Protein AF-A0A2G2MCW1-F1 (afdb_monomer_lite)

Radius of gyration: 20.7 Å; chains: 1; bounding box: 48×35×74 Å

Structure (mmCIF, N/CA/C/O backbone):
data_AF-A0A2G2MCW1-F1
#
_entry.id   AF-A0A2G2MCW1-F1
#
loop_
_atom_site.group_PDB
_atom_site.id
_atom_site.type_symbol
_atom_site.label_atom_id
_atom_site.label_alt_id
_atom_site.label_comp_id
_atom_site.label_asym_id
_atom_site.label_entity_id
_atom_site.label_seq_id
_atom_site.pdbx_PDB_ins_code
_atom_site.Cartn_x
_atom_site.Cartn_y
_atom_site.Cartn_z
_atom_site.occupancy
_atom_site.B_iso_or_equiv
_atom_site.auth_seq_id
_atom_site.auth_comp_id
_atom_site.auth_asym_id
_atom_site.auth_atom_id
_atom_site.pdbx_PDB_model_num
ATOM 1 N N . MET A 1 1 ? 24.076 7.238 -18.367 1.00 26.19 1 MET A N 1
ATOM 2 C CA . MET A 1 1 ? 23.971 7.557 -19.806 1.00 26.19 1 MET A CA 1
ATOM 3 C C . MET A 1 1 ? 22.871 6.673 -20.380 1.00 26.19 1 MET A C 1
ATOM 5 O O . MET A 1 1 ? 23.078 5.474 -20.495 1.00 26.19 1 MET A O 1
ATOM 9 N N . LEU A 1 2 ? 21.670 7.224 -20.589 1.00 30.98 2 LEU A N 1
ATOM 10 C CA . LEU A 1 2 ? 20.545 6.512 -21.208 1.00 30.98 2 LEU A CA 1
ATOM 11 C C . LEU A 1 2 ? 20.876 6.292 -22.686 1.00 30.98 2 LEU A C 1
ATOM 13 O O . LEU A 1 2 ? 21.095 7.261 -23.407 1.00 30.98 2 LEU A O 1
ATOM 17 N N . ILE A 1 3 ? 20.947 5.038 -23.127 1.00 30.34 3 ILE A N 1
ATOM 18 C CA . ILE A 1 3 ? 21.154 4.711 -24.538 1.00 30.34 3 ILE A CA 1
ATOM 19 C C . ILE A 1 3 ? 19.796 4.301 -25.108 1.00 30.34 3 ILE A C 1
ATOM 21 O O . ILE A 1 3 ? 19.331 3.190 -24.873 1.00 30.34 3 ILE A O 1
ATOM 25 N N . LEU A 1 4 ? 19.161 5.208 -25.853 1.00 30.38 4 LEU A N 1
ATOM 26 C CA . LEU A 1 4 ? 18.022 4.888 -26.713 1.00 30.38 4 LEU A CA 1
ATOM 27 C C . LEU A 1 4 ? 18.577 4.221 -27.979 1.00 30.38 4 LEU A C 1
ATOM 29 O O . LEU A 1 4 ? 19.221 4.880 -28.794 1.00 30.38 4 LEU A O 1
ATOM 33 N N . ARG A 1 5 ? 18.389 2.906 -28.137 1.00 34.53 5 ARG A N 1
ATOM 34 C CA . ARG A 1 5 ? 18.700 2.207 -29.394 1.00 34.53 5 ARG A CA 1
ATOM 35 C C . ARG A 1 5 ? 17.434 2.102 -30.238 1.00 34.53 5 ARG A C 1
ATOM 37 O O . ARG A 1 5 ? 16.523 1.365 -29.887 1.00 34.53 5 ARG A O 1
ATOM 44 N N . PHE A 1 6 ? 17.408 2.806 -31.366 1.00 37.78 6 PHE A N 1
ATOM 45 C CA . PHE A 1 6 ? 16.384 2.648 -32.398 1.00 37.78 6 PHE A CA 1
ATOM 46 C C . PHE A 1 6 ? 16.825 1.558 -33.382 1.00 37.78 6 PHE A C 1
ATOM 48 O O . PHE A 1 6 ? 17.740 1.762 -34.178 1.00 37.78 6 PHE A O 1
ATOM 55 N N . GLY A 1 7 ? 16.209 0.378 -33.296 1.00 33.81 7 GLY A N 1
ATOM 56 C CA . GLY A 1 7 ? 16.388 -0.714 -34.252 1.00 33.81 7 GLY A CA 1
ATOM 57 C C . GLY A 1 7 ? 15.230 -0.756 -35.248 1.00 33.81 7 GLY A C 1
ATOM 58 O O . GLY A 1 7 ? 14.105 -1.062 -34.874 1.00 33.81 7 GLY A O 1
ATOM 59 N N . TRP A 1 8 ? 15.508 -0.462 -36.518 1.00 40.53 8 TRP A N 1
ATOM 60 C CA . TRP A 1 8 ? 14.554 -0.564 -37.627 1.00 40.53 8 TRP A CA 1
ATOM 61 C C . TRP A 1 8 ? 14.330 -2.034 -38.019 1.00 40.53 8 TRP A C 1
ATOM 63 O O . TRP A 1 8 ? 15.217 -2.641 -38.616 1.00 40.53 8 TRP A O 1
ATOM 73 N N . ARG A 1 9 ? 13.151 -2.602 -37.719 1.00 38.69 9 ARG A N 1
ATOM 74 C CA . ARG A 1 9 ? 12.568 -3.779 -38.402 1.00 38.69 9 ARG A CA 1
ATOM 75 C C . ARG A 1 9 ? 11.051 -3.852 -38.150 1.00 38.69 9 ARG A C 1
ATOM 77 O O . ARG A 1 9 ? 10.631 -4.180 -37.052 1.00 38.69 9 ARG A O 1
ATOM 84 N N . GLY A 1 10 ? 10.266 -3.604 -39.203 1.00 36.59 10 GLY A N 1
ATOM 85 C CA . GLY A 1 10 ? 8.922 -4.163 -39.422 1.00 36.59 10 GLY A CA 1
ATOM 86 C C . GLY A 1 10 ? 7.785 -3.722 -38.489 1.00 36.59 10 GLY A C 1
ATOM 87 O O . GLY A 1 10 ? 7.536 -4.374 -37.487 1.00 36.59 10 GLY A O 1
ATOM 88 N N . TRP A 1 11 ? 7.052 -2.677 -38.892 1.00 40.38 11 TRP A N 1
ATOM 89 C CA . TRP A 1 11 ? 5.613 -2.432 -38.661 1.00 40.38 11 TRP A CA 1
ATOM 90 C C . TRP A 1 11 ? 4.960 -3.137 -37.451 1.00 40.38 11 TRP A C 1
ATOM 92 O O . TRP A 1 11 ? 4.161 -4.056 -37.595 1.00 40.38 11 TRP A O 1
ATOM 102 N N . ASN A 1 12 ? 5.323 -2.665 -36.259 1.00 38.56 12 ASN A N 1
ATOM 103 C CA . ASN A 1 12 ? 4.515 -2.560 -35.038 1.00 38.56 12 ASN A CA 1
ATOM 104 C C . ASN A 1 12 ? 5.291 -1.617 -34.101 1.00 38.56 12 ASN A C 1
ATOM 106 O O . ASN A 1 12 ? 5.820 -2.002 -33.059 1.00 38.56 12 ASN A O 1
ATOM 110 N N . GLU A 1 13 ? 5.461 -0.373 -34.549 1.00 49.44 13 GLU A N 1
ATOM 111 C CA . GLU A 1 13 ? 6.082 0.696 -33.771 1.00 49.44 13 GLU A CA 1
ATOM 112 C C . GLU A 1 13 ? 5.205 1.017 -32.560 1.00 49.44 13 GLU A C 1
ATOM 114 O O . GLU A 1 13 ? 4.213 1.716 -32.704 1.00 49.44 13 GLU A O 1
ATOM 119 N N . LEU A 1 14 ? 5.545 0.482 -31.383 1.00 50.66 14 LEU A N 1
ATOM 120 C CA . LEU A 1 14 ? 5.139 1.002 -30.064 1.00 50.66 14 LEU A CA 1
ATOM 121 C C . LEU A 1 14 ? 6.025 0.424 -28.929 1.00 50.66 14 LEU A C 1
ATOM 123 O O . LEU A 1 14 ? 5.583 0.263 -27.793 1.00 50.66 14 LEU A O 1
ATOM 127 N N . MET A 1 15 ? 7.292 0.099 -29.215 1.00 53.88 15 MET A N 1
ATOM 128 C CA . MET A 1 15 ? 8.295 -0.240 -28.192 1.00 53.88 15 MET A CA 1
ATOM 129 C C . MET A 1 15 ? 9.144 0.996 -27.891 1.00 53.88 15 MET A C 1
ATOM 131 O O . MET A 1 15 ? 9.847 1.474 -28.778 1.00 53.88 15 MET A O 1
ATOM 135 N N . LEU A 1 16 ? 9.066 1.531 -26.666 1.00 68.69 16 LEU A N 1
ATOM 136 C CA . LEU A 1 16 ? 9.694 2.820 -26.324 1.00 68.69 16 LEU A CA 1
ATOM 137 C C . LEU A 1 16 ? 10.645 2.781 -25.118 1.00 68.69 16 LEU A C 1
ATOM 139 O O . LEU A 1 16 ? 11.349 3.760 -24.880 1.00 68.69 16 LEU A O 1
ATOM 143 N N . PHE A 1 17 ? 10.759 1.666 -24.392 1.00 75.88 17 PHE A N 1
ATOM 144 C CA . PHE A 1 17 ? 11.767 1.526 -23.340 1.00 75.88 17 PHE A CA 1
ATOM 145 C C . PHE A 1 17 ? 12.277 0.088 -23.223 1.00 75.88 17 PHE A C 1
ATOM 147 O O . PHE A 1 17 ? 11.492 -0.829 -22.990 1.00 75.88 17 PHE A O 1
ATOM 154 N N . GLN A 1 18 ? 13.596 -0.081 -23.330 1.00 81.19 18 GLN A N 1
ATOM 155 C CA . GLN A 1 18 ? 14.294 -1.342 -23.091 1.00 81.19 18 GLN A CA 1
ATOM 156 C C . GLN A 1 18 ? 15.415 -1.116 -22.076 1.00 81.19 18 GLN A C 1
ATOM 158 O O . GLN A 1 18 ? 16.185 -0.157 -22.199 1.00 81.19 18 GLN A O 1
ATOM 163 N N . LYS A 1 19 ? 15.521 -1.990 -21.073 1.00 82.50 19 LYS A N 1
ATOM 164 C CA . LYS A 1 19 ? 16.566 -1.892 -20.054 1.00 82.50 19 LYS A CA 1
ATOM 165 C C . LYS A 1 19 ? 16.985 -3.244 -19.505 1.00 82.50 19 LYS A C 1
ATOM 167 O O . LYS A 1 19 ? 16.138 -4.034 -19.120 1.00 82.50 19 LYS A O 1
ATOM 172 N N . ASP A 1 20 ? 18.288 -3.453 -19.370 1.00 81.56 20 ASP A N 1
ATOM 173 C CA . ASP A 1 20 ? 18.815 -4.644 -18.711 1.00 81.56 20 ASP A CA 1
ATOM 174 C C . ASP A 1 20 ? 18.887 -4.451 -17.191 1.00 81.56 20 ASP A C 1
ATOM 176 O O . ASP A 1 20 ? 19.413 -3.455 -16.682 1.00 81.56 20 ASP A O 1
ATOM 180 N N . LEU A 1 21 ? 18.361 -5.435 -16.471 1.00 81.31 21 LEU A N 1
ATOM 181 C CA . LEU A 1 21 ? 18.386 -5.561 -15.023 1.00 81.31 21 LEU A CA 1
ATOM 182 C C . LEU A 1 21 ? 19.198 -6.798 -14.647 1.00 81.31 21 LEU A C 1
ATOM 184 O O . LEU A 1 21 ? 18.959 -7.878 -15.173 1.00 81.31 21 LEU A O 1
ATOM 188 N N . ILE A 1 22 ? 20.134 -6.660 -13.711 1.00 79.38 22 ILE A N 1
ATOM 189 C CA . ILE A 1 22 ? 20.942 -7.788 -13.238 1.00 79.38 22 ILE A CA 1
ATOM 190 C C . ILE A 1 22 ? 20.458 -8.201 -11.847 1.00 79.38 22 ILE A C 1
ATOM 192 O O . ILE A 1 22 ? 20.563 -7.419 -10.899 1.00 79.38 22 ILE A O 1
ATOM 196 N N . ILE A 1 23 ? 19.974 -9.438 -11.721 1.00 77.31 23 ILE A N 1
ATOM 197 C CA . ILE A 1 23 ? 19.560 -10.068 -10.458 1.00 77.31 23 ILE A CA 1
ATOM 198 C C . ILE A 1 23 ? 20.354 -11.364 -10.324 1.00 77.31 23 ILE A C 1
ATOM 200 O O . ILE A 1 23 ? 20.368 -12.164 -11.249 1.00 77.31 23 ILE A O 1
ATOM 204 N N . ASN A 1 24 ? 21.042 -11.579 -9.199 1.00 78.56 24 ASN A N 1
ATOM 205 C CA . ASN A 1 24 ? 21.813 -12.811 -8.949 1.00 78.56 24 ASN A CA 1
ATOM 206 C C . ASN A 1 24 ? 22.796 -13.199 -10.081 1.00 78.56 24 ASN A C 1
ATOM 208 O O . ASN A 1 24 ? 23.019 -14.374 -10.339 1.00 78.56 24 ASN A O 1
ATOM 212 N N . ASN A 1 25 ? 23.413 -12.200 -10.728 1.00 79.12 25 ASN A N 1
ATOM 213 C CA . ASN A 1 25 ? 24.302 -12.340 -11.897 1.00 79.12 25 ASN A CA 1
ATOM 214 C C . ASN A 1 25 ? 23.622 -12.825 -13.192 1.00 79.12 25 ASN A C 1
ATOM 216 O O . ASN A 1 25 ? 24.308 -13.042 -14.187 1.00 79.12 25 ASN A O 1
ATOM 220 N N . GLU A 1 26 ? 22.297 -12.925 -13.211 1.00 78.25 26 GLU A N 1
ATOM 221 C CA . GLU A 1 26 ? 21.506 -13.144 -14.416 1.00 78.25 26 GLU A CA 1
ATOM 222 C C . GLU A 1 26 ? 20.977 -11.812 -14.950 1.00 78.25 26 GLU A C 1
ATOM 224 O O . GLU A 1 26 ? 20.575 -10.930 -14.183 1.00 78.25 26 GLU A O 1
ATOM 229 N N . THR A 1 27 ? 20.982 -11.659 -16.273 1.00 82.44 27 THR A N 1
ATOM 230 C CA . THR A 1 27 ? 20.494 -10.458 -16.953 1.00 82.44 27 THR A CA 1
ATOM 231 C C . THR A 1 27 ? 19.065 -10.665 -17.438 1.00 82.44 27 THR A C 1
ATOM 233 O O . THR A 1 27 ? 18.767 -11.607 -18.168 1.00 82.44 27 THR A O 1
ATOM 236 N N . TYR A 1 28 ? 18.193 -9.740 -17.060 1.00 81.94 28 TYR A N 1
ATOM 237 C CA . TYR A 1 28 ? 16.793 -9.672 -17.439 1.00 81.94 28 TYR A CA 1
ATOM 238 C C . TYR A 1 28 ? 16.575 -8.412 -18.269 1.00 81.94 28 TYR A C 1
ATOM 240 O O . TYR A 1 28 ? 16.732 -7.302 -17.763 1.00 81.94 28 TYR A O 1
ATOM 248 N N . THR A 1 29 ? 16.202 -8.573 -19.533 1.00 84.31 29 THR A N 1
ATOM 249 C CA . THR A 1 29 ? 15.808 -7.446 -20.380 1.00 84.31 29 THR A CA 1
ATOM 250 C C . THR A 1 29 ? 14.354 -7.092 -20.088 1.00 84.31 29 THR A C 1
ATOM 252 O O . THR A 1 29 ? 13.466 -7.931 -20.217 1.00 84.31 29 THR A O 1
ATOM 255 N N . LEU A 1 30 ? 14.132 -5.858 -19.650 1.00 85.94 30 LEU A N 1
ATOM 256 C CA . LEU A 1 30 ? 12.826 -5.280 -19.367 1.00 85.94 30 LEU A CA 1
ATOM 257 C C . LEU A 1 30 ? 12.358 -4.493 -20.586 1.00 85.94 30 LEU A C 1
ATOM 259 O O . LEU A 1 30 ? 13.079 -3.603 -21.043 1.00 85.94 30 LEU A O 1
ATOM 263 N N . GLU A 1 31 ? 11.147 -4.773 -21.059 1.00 87.81 31 GLU A N 1
ATOM 264 C CA . GLU A 1 31 ? 10.530 -4.064 -22.181 1.00 87.81 31 GLU A CA 1
ATOM 265 C C . GLU A 1 31 ? 9.199 -3.439 -21.753 1.00 87.81 31 GLU A C 1
ATOM 267 O O . GLU A 1 31 ? 8.282 -4.119 -21.282 1.00 87.81 31 GLU A O 1
ATOM 272 N N . TRP A 1 32 ? 9.079 -2.118 -21.907 1.00 88.94 32 TRP A N 1
ATOM 273 C CA . TRP A 1 32 ? 7.889 -1.369 -21.506 1.00 88.94 32 TRP A CA 1
ATOM 274 C C . TRP A 1 32 ? 7.389 -0.442 -22.609 1.00 88.94 32 TRP A C 1
ATOM 276 O O . TRP A 1 32 ? 8.154 0.207 -23.328 1.00 88.94 32 TRP A O 1
ATOM 286 N N . SER A 1 33 ? 6.063 -0.333 -22.689 1.00 90.56 33 SER A N 1
ATOM 287 C CA . SER A 1 33 ? 5.410 0.728 -23.455 1.00 90.56 33 SER A CA 1
ATOM 288 C C . SER A 1 33 ? 5.632 2.094 -22.796 1.00 90.56 33 SER A C 1
ATOM 290 O O . SER A 1 33 ? 5.870 2.184 -21.590 1.00 90.56 33 SER A O 1
ATOM 292 N N . GLU A 1 34 ? 5.472 3.177 -23.560 1.00 86.94 34 GLU A N 1
ATOM 293 C CA . GLU A 1 34 ? 5.602 4.553 -23.053 1.00 86.94 34 GLU A CA 1
ATOM 294 C C . GLU A 1 34 ? 4.705 4.818 -21.829 1.00 86.94 34 GLU A C 1
ATOM 296 O O . GLU A 1 34 ? 5.119 5.394 -20.823 1.00 86.94 34 GLU A O 1
ATOM 301 N N . LYS A 1 35 ? 3.465 4.321 -21.869 1.00 91.25 35 LYS A N 1
ATOM 302 C CA . LYS A 1 35 ? 2.509 4.451 -20.763 1.00 91.25 35 LYS A CA 1
ATOM 303 C C . LYS A 1 35 ? 2.989 3.746 -19.493 1.00 91.25 35 LYS A C 1
ATOM 305 O O . LYS A 1 35 ? 2.755 4.239 -18.385 1.00 91.25 35 LYS A O 1
ATOM 310 N N . GLU A 1 36 ? 3.620 2.587 -19.639 1.00 93.44 36 GLU A N 1
ATOM 311 C CA . GLU A 1 36 ? 4.125 1.801 -18.516 1.00 93.44 36 GLU A CA 1
ATOM 312 C C . GLU A 1 36 ? 5.345 2.468 -17.895 1.00 93.44 36 GLU A C 1
ATOM 314 O O . GLU A 1 36 ? 5.327 2.703 -16.688 1.00 93.44 36 GLU A O 1
ATOM 319 N N . ILE A 1 37 ? 6.339 2.878 -18.693 1.00 92.31 37 ILE A N 1
ATOM 320 C CA . ILE A 1 37 ? 7.509 3.593 -18.161 1.00 92.31 37 ILE A CA 1
ATOM 321 C C . ILE A 1 37 ? 7.104 4.916 -17.500 1.00 92.31 37 ILE A C 1
ATOM 323 O O . ILE A 1 37 ? 7.561 5.204 -16.397 1.00 92.31 37 ILE A O 1
ATOM 327 N N . ASN A 1 38 ? 6.161 5.668 -18.078 1.00 91.56 38 ASN A N 1
ATOM 328 C CA . ASN A 1 38 ? 5.630 6.884 -17.454 1.00 91.56 38 ASN A CA 1
ATOM 329 C C . ASN A 1 38 ? 4.940 6.588 -16.113 1.00 91.56 38 ASN A C 1
ATOM 331 O O . ASN A 1 38 ? 5.054 7.366 -15.165 1.00 91.56 38 ASN A O 1
ATOM 335 N N . SER A 1 39 ? 4.255 5.445 -16.000 1.00 95.31 39 SER A N 1
ATOM 336 C CA . SER A 1 39 ? 3.657 5.003 -14.735 1.00 95.31 39 SER A CA 1
ATOM 337 C C . SER A 1 39 ? 4.723 4.632 -13.700 1.00 95.31 39 SER A C 1
ATOM 339 O O . SER A 1 39 ? 4.573 5.000 -12.537 1.00 95.31 39 SER A O 1
ATOM 341 N N . ILE A 1 40 ? 5.807 3.966 -14.113 1.00 95.00 40 ILE A N 1
ATOM 342 C CA . ILE A 1 40 ? 6.945 3.604 -13.253 1.00 95.00 40 ILE A CA 1
ATOM 343 C C . ILE A 1 40 ? 7.705 4.850 -12.770 1.00 95.00 40 ILE A C 1
ATOM 345 O O . ILE A 1 40 ? 7.937 4.982 -11.572 1.00 95.00 40 ILE A O 1
ATOM 349 N N . ILE A 1 41 ? 8.023 5.797 -13.659 1.00 94.19 41 ILE A N 1
ATOM 350 C CA . ILE A 1 41 ? 8.697 7.061 -13.306 1.00 94.19 41 ILE A CA 1
ATOM 351 C C . ILE A 1 41 ? 7.827 7.887 -12.353 1.00 94.19 41 ILE A C 1
ATOM 353 O O . ILE A 1 41 ? 8.304 8.397 -11.341 1.00 94.19 41 ILE A O 1
ATOM 357 N N . LYS A 1 42 ? 6.523 8.001 -12.637 1.00 96.88 42 LYS A N 1
ATOM 358 C CA . LYS A 1 42 ? 5.598 8.716 -11.750 1.00 96.88 42 LYS A CA 1
ATOM 359 C C . LYS A 1 42 ? 5.477 8.027 -10.389 1.00 96.88 42 LYS A C 1
ATOM 361 O O . LYS A 1 42 ? 5.370 8.723 -9.381 1.00 96.88 42 LYS A O 1
ATOM 366 N N . PHE A 1 43 ? 5.481 6.692 -10.357 1.00 97.69 43 PHE A N 1
ATOM 367 C CA . PHE A 1 43 ? 5.474 5.928 -9.111 1.00 97.69 43 PHE A CA 1
ATOM 368 C C . PHE A 1 43 ? 6.732 6.205 -8.292 1.00 97.69 43 PHE A C 1
ATOM 370 O O . PHE A 1 43 ? 6.590 6.521 -7.117 1.00 97.69 43 PHE A O 1
ATOM 377 N N . GLU A 1 44 ? 7.922 6.143 -8.902 1.00 96.94 44 GLU A N 1
ATOM 378 C CA . GLU A 1 44 ? 9.197 6.437 -8.232 1.00 96.94 44 GLU A CA 1
ATOM 379 C C . GLU A 1 44 ? 9.147 7.800 -7.546 1.00 96.94 44 GLU A C 1
ATOM 381 O O . GLU A 1 44 ? 9.290 7.872 -6.328 1.00 96.94 44 GLU A O 1
ATOM 386 N N . ARG A 1 45 ? 8.812 8.855 -8.299 1.00 97.00 45 ARG A N 1
ATOM 387 C CA . ARG A 1 45 ? 8.766 10.221 -7.770 1.00 97.00 45 ARG A CA 1
ATOM 388 C C . ARG A 1 45 ? 7.841 10.342 -6.558 1.00 97.00 45 ARG A C 1
ATOM 390 O O . ARG A 1 45 ? 8.248 10.832 -5.507 1.00 97.00 45 ARG A O 1
ATOM 397 N N . LEU A 1 46 ? 6.595 9.882 -6.694 1.00 97.62 46 LEU A N 1
ATOM 398 C CA . LEU A 1 46 ? 5.607 9.981 -5.617 1.00 97.62 46 LEU A CA 1
ATOM 399 C C . LEU A 1 46 ? 5.989 9.112 -4.415 1.00 97.62 46 LEU A C 1
ATOM 401 O O . LEU A 1 46 ? 5.784 9.521 -3.274 1.00 97.62 46 LEU A O 1
ATOM 405 N N . ALA A 1 47 ? 6.518 7.910 -4.646 1.00 97.19 47 ALA A N 1
ATOM 406 C CA . ALA A 1 47 ? 6.898 7.001 -3.573 1.00 97.19 47 ALA A CA 1
ATOM 407 C C . ALA A 1 47 ? 8.151 7.496 -2.834 1.00 97.19 47 ALA A C 1
ATOM 409 O O . ALA A 1 47 ? 8.244 7.303 -1.625 1.00 97.19 47 ALA A O 1
ATOM 410 N N . SER A 1 48 ? 9.076 8.178 -3.512 1.00 96.12 48 SER A N 1
ATOM 411 C CA . SER A 1 48 ? 10.233 8.844 -2.903 1.00 96.12 48 SER A CA 1
ATOM 412 C C . SER A 1 48 ? 9.813 10.011 -2.000 1.00 96.12 48 SER A C 1
ATOM 414 O O . SER A 1 48 ? 10.275 10.115 -0.858 1.00 96.12 48 SER A O 1
ATOM 416 N N . GLU A 1 49 ? 8.868 10.842 -2.454 1.00 95.31 49 GLU A N 1
ATOM 417 C CA . GLU A 1 49 ? 8.234 11.873 -1.616 1.00 95.31 49 GLU A CA 1
ATOM 418 C C . GLU A 1 49 ? 7.531 11.239 -0.398 1.00 95.31 49 GLU A C 1
ATOM 420 O O . GLU A 1 49 ? 7.724 11.673 0.739 1.00 95.31 49 GLU A O 1
ATOM 425 N N . PHE A 1 50 ? 6.768 10.164 -0.619 1.00 95.81 50 PHE A N 1
ATOM 426 C CA . PHE A 1 50 ? 6.053 9.440 0.433 1.00 95.81 50 PHE A CA 1
ATOM 427 C C . PHE A 1 50 ? 6.997 8.791 1.458 1.00 95.81 50 PHE A C 1
ATOM 429 O O . PHE A 1 50 ? 6.774 8.916 2.659 1.00 95.81 50 PHE A O 1
ATOM 436 N N . LYS A 1 51 ? 8.094 8.166 1.012 1.00 95.06 51 LYS A N 1
ATOM 437 C CA . LYS A 1 51 ? 9.122 7.576 1.886 1.00 95.06 51 LYS A CA 1
ATOM 438 C C . LYS A 1 51 ? 9.714 8.620 2.826 1.00 95.06 51 LYS A C 1
ATOM 440 O O . LYS A 1 51 ? 9.954 8.318 3.991 1.00 95.06 51 LYS A O 1
ATOM 445 N N . THR A 1 52 ? 9.941 9.835 2.331 1.00 93.62 52 THR A N 1
ATOM 446 C CA . THR A 1 52 ? 10.488 10.934 3.138 1.00 93.62 52 THR A CA 1
ATOM 447 C C . THR A 1 52 ? 9.521 11.309 4.257 1.00 93.62 52 THR A C 1
ATOM 449 O O . THR A 1 52 ? 9.922 11.286 5.412 1.00 93.62 52 THR A O 1
ATOM 452 N N . LEU A 1 53 ? 8.241 11.515 3.935 1.00 91.81 53 LEU A N 1
ATOM 453 C CA . LEU A 1 53 ? 7.189 11.775 4.924 1.00 91.81 53 LEU A CA 1
ATOM 454 C C . LEU A 1 53 ? 7.108 10.682 6.002 1.00 91.81 53 LEU A C 1
ATOM 456 O O . LEU A 1 53 ? 6.967 10.974 7.183 1.00 91.81 53 LEU A O 1
ATOM 460 N N . THR A 1 54 ? 7.202 9.412 5.606 1.00 91.44 54 THR A N 1
ATOM 461 C CA . THR A 1 54 ? 7.049 8.285 6.541 1.00 91.44 54 THR A CA 1
ATOM 462 C C . THR A 1 54 ? 8.209 8.124 7.521 1.00 91.44 54 THR A C 1
ATOM 464 O O . THR A 1 54 ? 8.054 7.403 8.498 1.00 91.44 54 THR A O 1
ATOM 467 N N . ARG A 1 55 ? 9.362 8.768 7.285 1.00 89.19 55 ARG A N 1
ATOM 468 C CA . ARG A 1 55 ? 10.508 8.716 8.213 1.00 89.19 55 ARG A CA 1
ATOM 469 C C . ARG A 1 55 ? 10.254 9.488 9.500 1.00 89.19 55 ARG A C 1
ATOM 471 O O . ARG A 1 55 ? 10.790 9.108 10.533 1.00 89.19 55 ARG A O 1
ATOM 478 N N . ASP A 1 56 ? 9.443 10.535 9.418 1.00 85.31 56 ASP A N 1
ATOM 479 C CA . ASP A 1 56 ? 9.124 11.395 10.557 1.00 85.31 56 ASP A CA 1
ATOM 480 C C . ASP A 1 56 ? 7.976 10.819 11.406 1.00 85.31 56 ASP A C 1
ATOM 482 O O . ASP A 1 56 ? 7.664 11.333 12.480 1.00 85.31 56 ASP A O 1
ATOM 486 N N . ILE A 1 57 ? 7.349 9.732 10.939 1.00 86.25 57 ILE A N 1
ATOM 487 C CA . ILE A 1 57 ? 6.244 9.056 11.615 1.00 86.25 57 ILE A CA 1
ATOM 488 C C . ILE A 1 57 ? 6.789 7.852 12.377 1.00 86.25 57 ILE A C 1
ATOM 490 O O . ILE A 1 57 ? 7.262 6.874 11.797 1.00 86.25 57 ILE A O 1
ATOM 494 N N . ASP A 1 58 ? 6.671 7.902 13.700 1.00 84.81 58 ASP A N 1
ATOM 495 C CA . ASP A 1 58 ? 7.073 6.802 14.566 1.00 84.81 58 ASP A CA 1
ATOM 496 C C . ASP A 1 58 ? 5.967 5.741 14.664 1.00 84.81 58 ASP A C 1
ATOM 498 O O . ASP A 1 58 ? 5.121 5.766 15.560 1.00 84.81 58 ASP A O 1
ATOM 502 N N . PHE A 1 59 ? 5.981 4.786 13.731 1.00 86.38 59 PHE A N 1
ATOM 503 C CA . PHE A 1 59 ? 5.049 3.656 13.736 1.00 86.38 59 PHE A CA 1
ATOM 504 C C . PHE A 1 59 ? 5.233 2.716 14.939 1.00 86.38 59 PHE A C 1
ATOM 506 O O . PHE A 1 59 ? 4.325 1.938 15.220 1.00 86.38 59 PHE A O 1
ATOM 513 N N . SER A 1 60 ? 6.356 2.780 15.671 1.00 82.12 60 SER A N 1
ATOM 514 C CA . SER A 1 60 ? 6.590 1.911 16.839 1.00 82.12 60 SER A CA 1
ATOM 515 C C . SER A 1 60 ? 5.671 2.230 18.021 1.00 82.12 60 SER A C 1
ATOM 517 O O . SER A 1 60 ? 5.465 1.387 18.889 1.00 82.12 60 SER A O 1
ATOM 519 N N . LYS A 1 61 ? 5.068 3.424 18.015 1.00 83.00 61 LYS A N 1
ATOM 520 C CA . LYS A 1 61 ? 4.065 3.859 18.994 1.00 83.00 61 LYS A CA 1
ATOM 521 C C . LYS A 1 61 ? 2.680 3.262 18.758 1.00 83.00 61 LYS A C 1
ATOM 523 O O . LYS A 1 61 ? 1.798 3.455 19.584 1.00 83.00 61 LYS A O 1
ATOM 528 N N . ILE A 1 62 ? 2.449 2.580 17.633 1.00 85.69 62 ILE A N 1
ATOM 529 C CA . ILE A 1 62 ? 1.180 1.889 17.412 1.00 85.69 62 ILE A CA 1
ATOM 530 C C . ILE A 1 62 ? 1.231 0.548 18.139 1.00 85.69 62 ILE A C 1
ATOM 532 O O . ILE A 1 62 ? 1.950 -0.364 17.739 1.00 85.69 62 ILE A O 1
ATOM 536 N N . ALA A 1 63 ? 0.441 0.420 19.199 1.00 84.38 63 ALA A N 1
ATOM 537 C CA . ALA A 1 63 ? 0.391 -0.781 20.020 1.00 84.38 63 ALA A CA 1
ATOM 538 C C . ALA A 1 63 ? -1.051 -1.120 20.395 1.00 84.38 63 ALA A C 1
ATOM 540 O O . ALA A 1 63 ? -1.882 -0.240 20.599 1.00 84.38 63 ALA A O 1
ATOM 541 N N . CYS A 1 64 ? -1.354 -2.409 20.529 1.00 86.88 64 CYS A N 1
ATOM 542 C CA . CYS A 1 64 ? -2.629 -2.873 21.057 1.00 86.88 64 CYS A CA 1
ATOM 543 C C . CYS A 1 64 ? -2.380 -3.881 22.173 1.00 86.88 64 CYS A C 1
ATOM 545 O O . CYS A 1 64 ? -1.637 -4.848 22.006 1.00 86.88 64 CYS A O 1
ATOM 547 N N . LYS A 1 65 ? -3.021 -3.654 23.317 1.00 85.12 65 LYS A N 1
ATOM 548 C CA . LYS A 1 65 ? -3.052 -4.575 24.443 1.00 85.12 65 LYS A CA 1
ATOM 549 C C . LYS A 1 65 ? -4.486 -5.036 24.655 1.00 85.12 65 LYS A C 1
ATOM 551 O O . LYS A 1 65 ? -5.373 -4.224 24.914 1.00 85.12 65 LYS A O 1
ATOM 556 N N . ILE A 1 66 ? -4.683 -6.346 24.576 1.00 84.88 66 ILE A N 1
ATOM 557 C CA . ILE A 1 66 ? -5.954 -7.007 24.870 1.00 84.88 66 ILE A CA 1
ATOM 558 C C . ILE A 1 66 ? -5.781 -7.754 26.190 1.00 84.88 66 ILE A C 1
ATOM 560 O O . ILE A 1 66 ? -4.862 -8.561 26.337 1.00 84.88 66 ILE A O 1
ATOM 564 N N . SER A 1 67 ? -6.645 -7.477 27.160 1.00 85.81 67 SER A N 1
ATOM 565 C CA . SER A 1 67 ? -6.690 -8.177 28.443 1.00 85.81 67 SER A CA 1
ATOM 566 C C . SER A 1 67 ? -8.087 -8.718 28.699 1.00 85.81 67 SER A C 1
ATOM 568 O O . SER A 1 67 ? -9.080 -8.023 28.503 1.00 85.81 67 SER A O 1
ATOM 570 N N . ALA A 1 68 ? -8.156 -9.965 29.153 1.00 84.06 68 ALA A N 1
ATOM 571 C CA . ALA A 1 68 ? -9.405 -10.637 29.470 1.00 84.06 68 ALA A CA 1
ATOM 572 C C . ALA A 1 68 ? -9.306 -11.275 30.856 1.00 84.06 68 ALA A C 1
ATOM 574 O O . ALA A 1 68 ? -8.366 -12.020 31.139 1.00 84.06 68 ALA A O 1
ATOM 575 N N . THR A 1 69 ? -10.301 -11.004 31.694 1.00 86.12 69 THR A N 1
ATOM 576 C CA . THR A 1 69 ? -10.469 -11.642 33.001 1.00 86.12 69 THR A CA 1
ATOM 577 C C . THR A 1 69 ? -11.772 -12.428 32.982 1.00 86.12 69 THR A C 1
ATOM 579 O O . THR A 1 69 ? -12.781 -11.973 32.443 1.00 86.12 69 THR A O 1
ATOM 582 N N . ILE A 1 70 ? -11.771 -13.626 33.569 1.00 84.81 70 ILE A N 1
ATOM 583 C CA . ILE A 1 70 ? -12.964 -14.477 33.649 1.00 84.81 70 ILE A CA 1
ATOM 584 C C . ILE A 1 70 ? -14.118 -13.684 34.287 1.00 84.81 70 ILE A C 1
ATOM 586 O O . ILE A 1 70 ? -13.949 -13.107 35.359 1.00 84.81 70 ILE A O 1
ATOM 590 N N . LYS A 1 71 ? -15.293 -13.692 33.638 1.00 82.31 71 LYS A N 1
ATOM 591 C CA . LYS A 1 71 ? -16.512 -12.960 34.049 1.00 82.31 71 LYS A CA 1
ATOM 592 C C . LYS A 1 71 ? -16.398 -11.425 34.036 1.00 82.31 71 LYS A C 1
ATOM 594 O O . LYS A 1 71 ? -17.281 -10.763 34.574 1.00 82.31 71 LYS A O 1
ATOM 599 N N . GLN A 1 72 ? -15.368 -10.857 33.413 1.00 84.88 72 GLN A N 1
ATOM 600 C CA . GLN A 1 72 ? -15.282 -9.422 33.131 1.00 84.88 72 GLN A CA 1
ATOM 601 C C . GLN A 1 72 ? -15.337 -9.170 31.618 1.00 84.88 72 GLN A C 1
ATOM 603 O O . GLN A 1 72 ? -15.005 -10.069 30.838 1.00 84.88 72 GLN A O 1
ATOM 608 N N . PRO A 1 73 ? -15.752 -7.967 31.185 1.00 81.81 73 PRO A N 1
ATOM 609 C CA . PRO A 1 73 ? -15.614 -7.555 29.795 1.00 81.81 73 PRO A CA 1
ATOM 610 C C . PRO A 1 73 ? -14.155 -7.635 29.329 1.00 81.81 73 PRO A C 1
ATOM 612 O O . PRO A 1 73 ? -13.229 -7.429 30.114 1.00 81.81 73 PRO A O 1
ATOM 615 N N . ILE A 1 74 ? -13.953 -7.916 28.042 1.00 84.00 74 ILE A N 1
ATOM 616 C CA . ILE A 1 74 ? -12.629 -7.827 27.423 1.00 84.00 74 ILE A CA 1
ATOM 617 C C . ILE A 1 74 ? -12.233 -6.351 27.373 1.00 84.00 74 ILE A C 1
ATOM 619 O O . ILE A 1 74 ? -12.957 -5.527 26.815 1.00 84.00 74 ILE A O 1
ATOM 623 N N . GLU A 1 75 ? -11.074 -6.022 27.933 1.00 85.12 75 GLU A N 1
ATOM 624 C CA . GLU A 1 75 ? -10.496 -4.688 27.836 1.00 85.12 75 GLU A CA 1
ATOM 625 C C . GLU A 1 75 ? -9.526 -4.629 26.657 1.00 85.12 75 GLU A C 1
ATOM 627 O O . GLU A 1 75 ? -8.565 -5.399 26.578 1.00 85.12 75 GLU A O 1
ATOM 632 N N . VAL A 1 76 ? -9.752 -3.672 25.760 1.00 86.31 76 VAL A N 1
ATOM 633 C CA . VAL A 1 76 ? -8.828 -3.337 24.675 1.00 86.31 76 VAL A CA 1
ATOM 634 C C . VAL A 1 76 ? -8.269 -1.949 24.947 1.00 86.31 76 VAL A C 1
ATOM 636 O O . VAL A 1 76 ? -9.030 -0.996 25.110 1.00 86.31 76 VAL A O 1
ATOM 639 N N . LYS A 1 77 ? -6.943 -1.816 24.965 1.00 86.50 77 LYS A N 1
ATOM 640 C CA . LYS A 1 77 ? -6.237 -0.529 25.003 1.00 86.50 77 LYS A CA 1
ATOM 641 C C . LYS A 1 77 ? -5.351 -0.425 23.772 1.00 86.50 77 LYS A C 1
ATOM 643 O O . LYS A 1 77 ? -4.605 -1.354 23.476 1.00 86.50 77 LYS A O 1
ATOM 648 N N . SER A 1 78 ? -5.440 0.689 23.057 1.00 87.19 78 SER A N 1
ATOM 649 C CA . SER A 1 78 ? -4.671 0.923 21.836 1.00 87.19 78 SER A CA 1
ATOM 650 C C . SER A 1 78 ? -3.951 2.261 21.907 1.00 87.19 78 SER A C 1
ATOM 652 O O . SER A 1 78 ? -4.572 3.283 22.194 1.00 87.19 78 SER A O 1
ATOM 654 N N . GLU A 1 79 ? -2.666 2.245 21.593 1.00 88.75 79 GLU A N 1
ATOM 655 C CA . GLU A 1 79 ? -1.874 3.425 21.280 1.00 88.75 79 GLU A CA 1
ATOM 656 C C . GLU A 1 79 ? -1.911 3.600 19.761 1.00 88.75 79 GLU A C 1
ATOM 658 O O . GLU A 1 79 ? -1.638 2.666 19.005 1.00 88.75 79 GLU A O 1
ATOM 663 N N . LEU A 1 80 ? -2.356 4.770 19.311 1.00 88.31 80 LEU A N 1
ATOM 664 C CA . LEU A 1 80 ? -2.627 5.072 17.909 1.00 88.31 80 LEU A CA 1
ATOM 665 C C . LEU A 1 80 ? -1.848 6.326 17.506 1.00 88.31 80 LEU A C 1
ATOM 667 O O . LEU A 1 80 ? -1.525 7.163 18.348 1.00 88.31 80 LEU A O 1
ATOM 671 N N . LEU A 1 81 ? -1.575 6.470 16.209 1.00 86.19 81 LEU A N 1
ATOM 672 C CA . LEU A 1 81 ? -1.114 7.746 15.663 1.00 86.19 81 LEU A CA 1
ATOM 673 C C . LEU A 1 81 ? -2.217 8.796 15.799 1.00 86.19 81 LEU A C 1
ATOM 675 O O . LEU A 1 81 ? -3.403 8.463 15.790 1.00 86.19 81 LEU A O 1
ATOM 679 N N . ASP A 1 82 ? -1.825 10.062 15.885 1.00 86.94 82 ASP A N 1
ATOM 680 C CA . ASP A 1 82 ? -2.785 11.154 15.852 1.00 86.94 82 ASP A CA 1
ATOM 681 C C . ASP A 1 82 ? -3.506 11.223 14.498 1.00 86.94 82 ASP A C 1
ATOM 683 O O . ASP A 1 82 ? -2.961 10.899 13.436 1.00 86.94 82 ASP A O 1
ATOM 687 N N . ASN A 1 83 ? -4.753 11.687 14.551 1.00 84.38 83 ASN A N 1
ATOM 688 C CA . ASN A 1 83 ? -5.631 11.742 13.386 1.00 84.38 83 ASN A CA 1
ATOM 689 C C . ASN A 1 83 ? -5.066 12.619 12.256 1.00 84.38 83 ASN A C 1
ATOM 691 O O . ASN A 1 83 ? -5.293 12.320 11.085 1.00 84.38 83 ASN A O 1
ATOM 695 N N . ASN A 1 84 ? -4.304 13.670 12.581 1.00 86.94 84 ASN A N 1
ATOM 696 C CA . ASN A 1 84 ? -3.714 14.546 11.569 1.00 86.94 84 ASN A CA 1
ATOM 697 C C . ASN A 1 84 ? -2.633 13.806 10.774 1.00 86.94 84 ASN A C 1
ATOM 699 O O . ASN A 1 84 ? -2.652 13.832 9.543 1.00 86.94 84 ASN A O 1
ATOM 703 N N . ASN A 1 85 ? -1.735 13.093 11.455 1.00 87.88 85 ASN A N 1
ATOM 704 C CA . ASN A 1 85 ? -0.707 12.279 10.815 1.00 87.88 85 ASN A CA 1
ATOM 705 C C . ASN A 1 85 ? -1.313 11.174 9.948 1.00 87.88 85 ASN A C 1
ATOM 707 O O . ASN A 1 85 ? -0.846 10.956 8.829 1.00 87.88 85 ASN A O 1
ATOM 711 N N . ILE A 1 86 ? -2.383 10.521 10.409 1.00 88.50 86 ILE A N 1
ATOM 712 C CA . ILE A 1 86 ? -3.098 9.518 9.609 1.00 88.50 86 ILE A CA 1
ATOM 713 C C . ILE A 1 86 ? -3.735 10.139 8.368 1.00 88.50 86 ILE A C 1
ATOM 715 O O . ILE A 1 86 ? -3.532 9.619 7.272 1.00 88.50 86 ILE A O 1
ATOM 719 N N . SER A 1 87 ? -4.442 11.262 8.503 1.00 88.38 87 SER A N 1
ATOM 720 C CA . SER A 1 87 ? -5.082 11.929 7.364 1.00 88.38 87 SER A CA 1
ATOM 721 C C . SER A 1 87 ? -4.051 12.381 6.320 1.00 88.38 87 SER A C 1
ATOM 723 O O . SER A 1 87 ? -4.199 12.104 5.125 1.00 88.38 87 SER A O 1
ATOM 725 N N . ILE A 1 88 ? -2.933 12.974 6.759 1.00 90.50 88 ILE A N 1
ATOM 726 C CA . ILE A 1 88 ? -1.814 13.357 5.882 1.00 90.50 88 ILE A CA 1
ATOM 727 C C . ILE A 1 88 ? -1.248 12.129 5.161 1.00 90.50 88 ILE A C 1
ATOM 729 O O . ILE A 1 88 ? -1.031 12.158 3.943 1.00 90.50 88 ILE A O 1
ATOM 733 N N . LEU A 1 89 ? -1.020 11.041 5.898 1.00 91.75 89 LEU A N 1
ATOM 734 C CA . LEU A 1 89 ? -0.465 9.817 5.347 1.00 91.75 89 LEU A CA 1
ATOM 735 C C . LEU A 1 89 ? -1.415 9.177 4.328 1.00 91.75 89 LEU A C 1
ATOM 737 O O . LEU A 1 89 ? -0.975 8.832 3.232 1.00 91.75 89 LEU A O 1
ATOM 741 N N . LEU A 1 90 ? -2.709 9.071 4.631 1.00 92.00 90 LEU A N 1
ATOM 742 C CA . LEU A 1 90 ? -3.720 8.546 3.712 1.00 92.00 90 LEU A CA 1
ATOM 743 C C . LEU A 1 90 ? -3.833 9.411 2.458 1.00 92.00 90 LEU A C 1
ATOM 745 O O . LEU A 1 90 ? -3.844 8.886 1.342 1.00 92.00 90 LEU A O 1
ATOM 749 N N . HIS A 1 91 ? -3.834 10.736 2.598 1.00 92.00 91 HIS A N 1
ATOM 750 C CA . HIS A 1 91 ? -3.864 11.641 1.453 1.00 92.00 91 HIS A CA 1
ATOM 751 C C . HIS A 1 91 ? -2.658 11.425 0.525 1.00 92.00 91 HIS A C 1
ATOM 753 O O . HIS A 1 91 ? -2.807 11.358 -0.697 1.00 92.00 91 HIS A O 1
ATOM 759 N N . LYS A 1 92 ? -1.459 11.255 1.092 1.00 94.31 92 LYS A N 1
ATOM 760 C CA . LYS A 1 92 ? -0.231 10.990 0.326 1.00 94.31 92 LYS A CA 1
ATOM 761 C C . LYS A 1 92 ? -0.140 9.551 -0.191 1.00 94.31 92 LYS A C 1
ATOM 763 O O . LYS A 1 92 ? 0.489 9.325 -1.221 1.00 94.31 92 LYS A O 1
ATOM 768 N N . MET A 1 93 ? -0.804 8.600 0.463 1.00 94.38 93 MET A N 1
ATOM 769 C CA . MET A 1 93 ? -0.881 7.198 0.046 1.00 94.38 93 MET A CA 1
ATOM 770 C C . MET A 1 93 ? -1.896 6.969 -1.088 1.00 94.38 93 MET A C 1
ATOM 772 O O . MET A 1 93 ? -1.759 6.015 -1.861 1.00 94.38 93 MET A O 1
ATOM 776 N N . ARG A 1 94 ? -2.892 7.855 -1.228 1.00 93.62 94 ARG A N 1
ATOM 777 C CA . ARG A 1 94 ? -3.975 7.801 -2.225 1.00 93.62 94 ARG A CA 1
ATOM 778 C C . ARG A 1 94 ? -3.534 7.351 -3.633 1.00 93.62 94 ARG A C 1
ATOM 780 O O . ARG A 1 94 ? -4.175 6.438 -4.167 1.00 93.62 94 ARG A O 1
ATOM 787 N N . PRO A 1 95 ? -2.447 7.885 -4.237 1.00 95.56 95 PRO A N 1
ATOM 788 C CA . PRO A 1 95 ? -2.024 7.510 -5.590 1.00 95.56 95 PRO A CA 1
ATOM 789 C C . PRO A 1 95 ? -1.659 6.028 -5.757 1.00 95.56 95 PRO A C 1
ATOM 791 O O . PRO A 1 95 ? -1.647 5.515 -6.877 1.00 95.56 95 PRO A O 1
ATOM 794 N N . PHE A 1 96 ? -1.337 5.339 -4.661 1.00 95.38 96 PHE A N 1
ATOM 795 C CA . PHE A 1 96 ? -0.893 3.945 -4.663 1.00 95.38 96 PHE A CA 1
ATOM 796 C C . PHE A 1 96 ? -2.022 2.961 -4.356 1.00 95.38 96 PHE A C 1
ATOM 798 O O . PHE A 1 96 ? -1.904 1.783 -4.693 1.00 95.38 96 PHE A O 1
ATOM 805 N N . ILE A 1 97 ? -3.114 3.419 -3.740 1.00 91.50 97 ILE A N 1
ATOM 806 C CA . ILE A 1 97 ? -4.214 2.560 -3.268 1.00 91.50 97 ILE A CA 1
ATOM 807 C C . ILE A 1 97 ? -5.493 2.693 -4.100 1.00 91.50 97 ILE A C 1
ATOM 809 O O . ILE A 1 97 ? -6.305 1.768 -4.110 1.00 91.50 97 ILE A O 1
ATOM 813 N N . LEU A 1 98 ? -5.670 3.791 -4.844 1.00 90.19 98 LEU A N 1
ATOM 814 C CA . LEU A 1 98 ? -6.839 3.976 -5.703 1.00 90.19 98 LEU A CA 1
ATOM 815 C C . LEU A 1 98 ? -6.644 3.354 -7.088 1.00 90.19 98 LEU A C 1
ATOM 817 O O . LEU A 1 98 ? -5.717 3.682 -7.822 1.00 90.19 98 LEU A O 1
ATOM 821 N N . GLN A 1 99 ? -7.586 2.500 -7.494 1.00 89.38 99 GLN A N 1
ATOM 822 C CA . GLN A 1 99 ? -7.486 1.703 -8.723 1.00 89.38 99 GLN A CA 1
ATOM 823 C C . GLN A 1 99 ? -7.412 2.518 -10.017 1.00 89.38 99 GLN A C 1
ATOM 825 O O . GLN A 1 99 ? -6.857 2.036 -11.005 1.00 89.38 99 GLN A O 1
ATOM 830 N N . LYS A 1 100 ? -7.990 3.724 -10.057 1.00 90.88 100 LYS A N 1
ATOM 831 C CA . LYS A 1 100 ? -8.001 4.565 -11.267 1.00 90.88 100 LYS A CA 1
ATOM 832 C C . LYS A 1 100 ? -6.638 5.202 -11.547 1.00 90.88 100 LYS A C 1
ATOM 834 O O . LYS A 1 100 ? -6.338 5.500 -12.698 1.00 90.88 100 LYS A O 1
ATOM 839 N N . GLU A 1 101 ? -5.783 5.303 -10.536 1.00 93.25 101 GLU A N 1
ATOM 840 C CA . GLU A 1 101 ? -4.472 5.930 -10.647 1.00 93.25 101 GLU A CA 1
ATOM 841 C C . GLU A 1 101 ? -3.516 5.102 -11.512 1.00 93.25 101 GLU A C 1
ATOM 843 O O . GLU A 1 101 ? -3.572 3.864 -11.561 1.00 93.25 101 GLU A O 1
ATOM 848 N N . SER A 1 102 ? -2.620 5.790 -12.222 1.00 94.69 102 SER A N 1
ATOM 849 C CA . SER A 1 102 ? -1.553 5.149 -13.003 1.00 94.69 102 SER A CA 1
ATOM 850 C C . SER A 1 102 ? -0.500 4.501 -12.099 1.00 94.69 102 SER A C 1
ATOM 852 O O . SER A 1 102 ? 0.108 3.506 -12.474 1.00 94.69 102 SER A O 1
ATOM 854 N N . THR A 1 103 ? -0.331 5.036 -10.889 1.00 96.75 103 THR A N 1
ATOM 855 C CA . THR A 1 103 ? 0.626 4.590 -9.865 1.00 96.75 103 THR A CA 1
ATOM 856 C C . THR A 1 103 ? 0.035 3.594 -8.871 1.00 96.75 103 THR A C 1
ATOM 858 O O . THR A 1 103 ? 0.672 3.279 -7.869 1.00 96.75 103 THR A O 1
ATOM 861 N N . PHE A 1 104 ? -1.174 3.087 -9.133 1.00 95.31 104 PHE A N 1
ATOM 862 C CA . PHE A 1 104 ? -1.814 2.080 -8.294 1.00 95.31 104 PHE A CA 1
ATOM 863 C C . PHE A 1 104 ? -0.888 0.868 -8.116 1.00 95.31 104 PHE A C 1
ATOM 865 O O . PHE A 1 104 ? -0.477 0.245 -9.099 1.00 95.31 104 PHE A O 1
ATOM 872 N N . LEU A 1 105 ? -0.574 0.518 -6.868 1.00 94.56 105 LEU A N 1
ATOM 873 C CA . LEU A 1 105 ? 0.488 -0.429 -6.528 1.00 94.56 105 LEU A CA 1
ATOM 874 C C . LEU A 1 105 ? 0.329 -1.788 -7.243 1.00 94.56 105 LEU A C 1
ATOM 876 O O . LEU A 1 105 ? 1.288 -2.230 -7.873 1.00 94.56 105 LEU A O 1
ATOM 880 N N . PRO A 1 106 ? -0.859 -2.426 -7.289 1.00 93.12 106 PRO A N 1
ATOM 881 C CA . PRO A 1 106 ? -1.045 -3.656 -8.061 1.00 93.12 106 PRO A CA 1
ATOM 882 C C . PRO A 1 106 ? -0.783 -3.522 -9.566 1.00 93.12 106 PRO A C 1
ATOM 884 O O . PRO A 1 106 ? -0.304 -4.480 -10.172 1.00 93.12 106 PRO A O 1
ATOM 887 N N . LYS A 1 107 ? -1.060 -2.364 -10.190 1.00 94.62 107 LYS A N 1
ATOM 888 C CA . LYS A 1 107 ? -0.708 -2.135 -11.606 1.00 94.62 107 LYS A CA 1
ATOM 889 C C . LYS A 1 107 ? 0.805 -2.084 -11.777 1.00 94.62 107 LYS A C 1
ATOM 891 O O . LYS A 1 107 ? 1.325 -2.758 -12.659 1.00 94.62 107 LYS A O 1
ATOM 896 N N . VAL A 1 108 ? 1.498 -1.345 -10.912 1.00 95.31 108 VAL A N 1
ATOM 897 C CA . VAL A 1 108 ? 2.965 -1.249 -10.917 1.00 95.31 108 VAL A CA 1
ATOM 898 C C . VAL A 1 108 ? 3.592 -2.629 -10.712 1.00 95.31 108 VAL A C 1
ATOM 900 O O . VAL A 1 108 ? 4.392 -3.070 -11.531 1.00 95.31 108 VAL A O 1
ATOM 903 N N . CYS A 1 109 ? 3.148 -3.382 -9.705 1.00 93.38 109 CYS A N 1
ATOM 904 C CA . CYS A 1 109 ? 3.598 -4.754 -9.474 1.00 93.38 109 CYS A CA 1
ATOM 905 C C . CYS A 1 109 ? 3.326 -5.681 -10.669 1.00 93.38 109 CYS A C 1
ATOM 907 O O . CYS A 1 109 ? 4.142 -6.551 -10.976 1.00 93.38 109 CYS A O 1
ATOM 909 N N . LYS A 1 110 ? 2.195 -5.516 -11.368 1.00 93.19 110 LYS A N 1
ATOM 910 C CA . LYS A 1 110 ? 1.883 -6.287 -12.580 1.00 93.19 110 LYS A CA 1
ATOM 911 C C . LYS A 1 110 ? 2.858 -5.974 -13.719 1.00 93.19 110 LYS A C 1
ATOM 913 O O . LYS A 1 110 ? 3.308 -6.910 -14.368 1.00 93.19 110 LYS A O 1
ATOM 918 N N . ILE A 1 111 ? 3.201 -4.701 -13.926 1.00 92.50 111 ILE A N 1
ATOM 919 C CA . ILE A 1 111 ? 4.211 -4.279 -14.912 1.00 92.50 111 ILE A CA 1
ATOM 920 C C . ILE A 1 111 ? 5.566 -4.915 -14.571 1.00 92.50 111 ILE A C 1
ATOM 922 O O . ILE A 1 111 ? 6.168 -5.571 -15.416 1.00 92.50 111 ILE A O 1
ATOM 926 N N . LEU A 1 112 ? 6.008 -4.807 -13.313 1.00 90.94 112 LEU A N 1
ATOM 927 C CA . LEU A 1 112 ? 7.295 -5.353 -12.864 1.00 90.94 112 LEU A CA 1
ATOM 928 C C . LEU A 1 112 ? 7.362 -6.885 -12.978 1.00 90.94 112 LEU A C 1
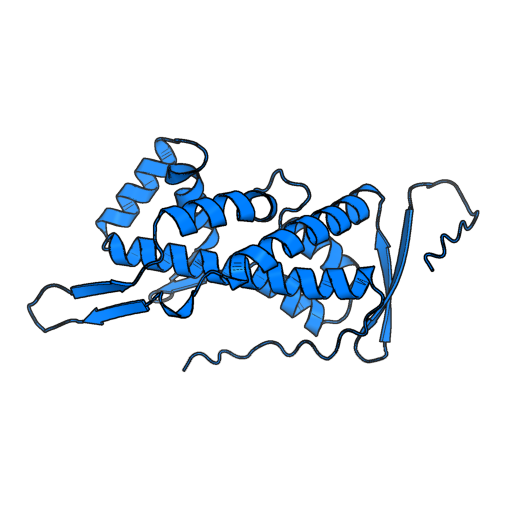ATOM 930 O O . LEU A 1 112 ? 8.327 -7.437 -13.495 1.00 90.94 112 LEU A O 1
ATOM 934 N N . SER A 1 113 ? 6.325 -7.589 -12.518 1.00 90.31 113 SER A N 1
ATOM 935 C CA . SER A 1 113 ? 6.299 -9.061 -12.476 1.00 90.31 113 SER A CA 1
ATOM 936 C C . SER A 1 113 ? 6.100 -9.747 -13.831 1.00 90.31 113 SER A C 1
ATOM 938 O O . SER A 1 113 ? 6.215 -10.978 -13.897 1.00 90.31 113 SER A O 1
ATOM 940 N N . ARG A 1 114 ? 5.765 -8.983 -14.881 1.00 89.75 114 ARG A N 1
ATOM 941 C CA . ARG A 1 114 ? 5.737 -9.459 -16.269 1.00 89.75 114 ARG A CA 1
ATOM 942 C C . ARG A 1 114 ? 7.152 -9.645 -16.811 1.00 89.75 114 ARG A C 1
ATOM 944 O O . ARG A 1 114 ? 7.425 -10.670 -17.425 1.00 89.75 114 ARG A O 1
ATOM 951 N N . GLU A 1 115 ? 8.029 -8.687 -16.525 1.00 81.94 115 GLU A N 1
ATOM 952 C CA . GLU A 1 115 ? 9.386 -8.640 -17.075 1.00 81.94 115 GLU A CA 1
ATOM 953 C C . GLU A 1 115 ? 10.415 -9.349 -16.179 1.00 81.94 115 GLU A C 1
ATOM 955 O O . GLU A 1 115 ? 11.316 -10.034 -16.663 1.00 81.94 115 GLU A O 1
ATOM 960 N N . ILE A 1 116 ? 10.267 -9.248 -14.854 1.00 85.38 116 ILE A N 1
ATOM 961 C CA . ILE A 1 116 ? 11.152 -9.927 -13.901 1.00 85.38 116 ILE A CA 1
ATOM 962 C C . ILE A 1 116 ? 10.746 -11.400 -13.824 1.00 85.38 116 ILE A C 1
ATOM 964 O O . ILE A 1 116 ? 9.721 -11.733 -13.224 1.00 85.38 116 ILE A O 1
ATOM 968 N N . LYS A 1 117 ? 11.540 -12.288 -14.434 1.00 82.94 117 LYS A N 1
ATOM 969 C CA . LYS A 1 117 ? 11.255 -13.734 -14.485 1.00 82.94 117 LYS A CA 1
ATOM 970 C C . LYS A 1 117 ? 11.778 -14.514 -13.274 1.00 82.94 117 LYS A C 1
ATOM 972 O O . LYS A 1 117 ? 11.263 -15.603 -13.029 1.00 82.94 117 LYS A O 1
ATOM 977 N N . ASP A 1 118 ? 12.700 -13.940 -12.498 1.00 84.75 118 ASP A N 1
ATOM 978 C CA . ASP A 1 118 ? 13.208 -14.524 -11.249 1.00 84.75 118 ASP A CA 1
ATOM 979 C C . ASP A 1 118 ? 12.063 -14.874 -10.279 1.00 84.75 118 ASP A C 1
ATOM 981 O O . ASP A 1 118 ? 11.234 -14.029 -9.916 1.00 84.75 118 ASP A O 1
ATOM 985 N N . GLU A 1 119 ? 12.001 -16.132 -9.842 1.00 83.81 119 GLU A N 1
ATOM 986 C CA . GLU A 1 119 ? 10.885 -16.642 -9.046 1.00 83.81 119 GLU A CA 1
ATOM 987 C C . GLU A 1 119 ? 10.802 -15.972 -7.667 1.00 83.81 119 GLU A C 1
ATOM 989 O O . GLU A 1 119 ? 9.702 -15.651 -7.197 1.00 83.81 119 GLU A O 1
ATOM 994 N N . HIS A 1 120 ? 11.949 -15.720 -7.030 1.00 82.38 120 HIS A N 1
ATOM 995 C CA . HIS A 1 120 ? 12.018 -15.100 -5.707 1.00 82.38 120 HIS A CA 1
ATOM 996 C C . HIS A 1 120 ? 11.496 -13.664 -5.747 1.00 82.38 120 HIS A C 1
ATOM 998 O O . HIS A 1 120 ? 10.613 -13.298 -4.964 1.00 82.38 120 HIS A O 1
ATOM 1004 N N . SER A 1 121 ? 11.952 -12.885 -6.724 1.00 80.00 121 SER A N 1
ATOM 1005 C CA . SER A 1 121 ? 11.498 -11.516 -6.964 1.00 80.00 121 SER A CA 1
ATOM 1006 C C . SER A 1 121 ? 10.006 -11.468 -7.289 1.00 80.00 121 SER A C 1
ATOM 1008 O O . SER A 1 121 ? 9.272 -10.654 -6.727 1.00 80.00 121 SER A O 1
ATOM 1010 N N . ARG A 1 122 ? 9.492 -12.385 -8.121 1.00 82.81 122 ARG A N 1
ATOM 1011 C CA . ARG A 1 122 ? 8.048 -12.462 -8.415 1.00 82.81 122 ARG A CA 1
ATOM 1012 C C . ARG A 1 122 ? 7.217 -12.813 -7.186 1.00 82.81 122 ARG A C 1
ATOM 1014 O O . ARG A 1 122 ? 6.139 -12.242 -7.007 1.00 82.81 122 ARG A O 1
ATOM 1021 N N . LYS A 1 123 ? 7.680 -13.745 -6.348 1.00 82.50 123 LYS A N 1
ATOM 1022 C CA . LYS A 1 123 ? 7.022 -14.086 -5.076 1.00 82.50 123 LYS A CA 1
ATOM 1023 C C . LYS A 1 123 ? 6.974 -12.871 -4.153 1.00 82.50 123 LYS A C 1
ATOM 1025 O O . LYS A 1 123 ? 5.898 -12.551 -3.652 1.00 82.50 123 LYS A O 1
ATOM 1030 N N . PHE A 1 124 ? 8.086 -12.154 -4.014 1.00 81.25 124 PHE A N 1
ATOM 1031 C CA . PHE A 1 124 ? 8.167 -10.930 -3.222 1.00 81.25 124 PHE A CA 1
ATOM 1032 C C . PHE A 1 124 ? 7.201 -9.841 -3.720 1.00 81.25 124 PHE A C 1
ATOM 1034 O O . PHE A 1 124 ? 6.388 -9.331 -2.949 1.00 81.25 124 PHE A O 1
ATOM 1041 N N . ILE A 1 125 ? 7.201 -9.551 -5.027 1.00 82.19 125 ILE A N 1
ATOM 1042 C CA . ILE A 1 125 ? 6.305 -8.557 -5.647 1.00 82.19 125 ILE A CA 1
ATOM 1043 C C . ILE A 1 125 ? 4.829 -8.925 -5.432 1.00 82.19 125 ILE A C 1
ATOM 1045 O O . ILE A 1 125 ? 3.998 -8.057 -5.168 1.00 82.19 125 ILE A O 1
ATOM 1049 N N . LYS A 1 126 ? 4.480 -10.215 -5.514 1.00 79.69 126 LYS A N 1
ATOM 1050 C CA . LYS A 1 126 ? 3.111 -10.690 -5.256 1.00 79.69 126 LYS A CA 1
ATOM 1051 C C . LYS A 1 126 ? 2.706 -10.555 -3.788 1.00 79.69 126 LYS A C 1
ATOM 1053 O O . LYS A 1 126 ? 1.544 -10.262 -3.512 1.00 79.69 126 LYS A O 1
ATOM 1058 N N . GLN A 1 127 ? 3.631 -10.785 -2.858 1.00 77.44 127 GLN A N 1
ATOM 1059 C CA . GLN A 1 127 ? 3.370 -10.660 -1.422 1.00 77.44 127 GLN A CA 1
ATOM 1060 C C . GLN A 1 127 ? 3.140 -9.206 -1.001 1.00 77.44 127 GLN A C 1
ATOM 1062 O O . GLN A 1 127 ? 2.291 -8.965 -0.151 1.00 77.44 127 GLN A O 1
ATOM 1067 N N . ALA A 1 128 ? 3.787 -8.242 -1.660 1.00 69.81 128 ALA A N 1
ATOM 1068 C CA . ALA A 1 128 ? 3.599 -6.809 -1.407 1.00 69.81 128 ALA A CA 1
ATOM 1069 C C . ALA A 1 128 ? 2.154 -6.304 -1.637 1.00 69.81 128 ALA A C 1
ATOM 1071 O O . ALA A 1 128 ? 1.818 -5.185 -1.265 1.00 69.81 128 ALA A O 1
ATOM 1072 N N . ILE A 1 129 ? 1.284 -7.103 -2.265 1.00 64.75 129 ILE A N 1
ATOM 1073 C CA . ILE A 1 129 ? -0.105 -6.725 -2.566 1.00 64.75 129 ILE A CA 1
ATOM 1074 C C . ILE A 1 129 ? -1.087 -7.257 -1.511 1.00 64.75 129 ILE A C 1
ATOM 1076 O O . ILE A 1 129 ? -2.199 -6.749 -1.394 1.00 64.75 129 ILE A O 1
ATOM 1080 N N . LYS A 1 130 ? -0.718 -8.301 -0.762 1.00 66.50 130 LYS A N 1
ATOM 1081 C CA . LYS A 1 130 ? -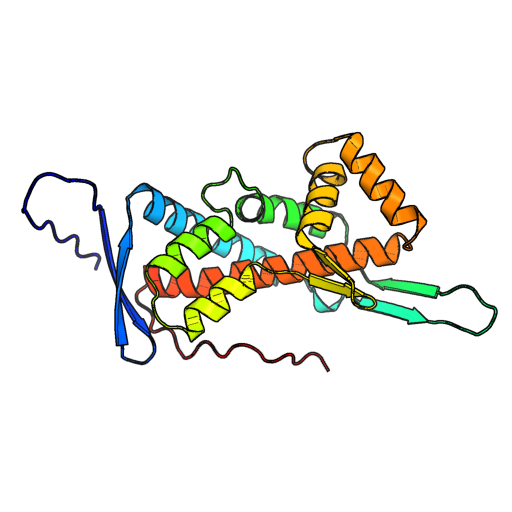1.670 -9.074 0.039 1.00 66.50 130 LYS A CA 1
ATOM 1082 C C . LYS A 1 130 ? -1.582 -8.708 1.513 1.00 66.50 130 LYS A C 1
ATOM 1084 O O . LYS A 1 130 ? -0.565 -8.954 2.154 1.00 66.50 130 LYS A O 1
ATOM 1089 N N . VAL A 1 131 ? -2.688 -8.207 2.058 1.00 59.56 131 VAL A N 1
ATOM 1090 C CA . VAL A 1 131 ? -2.883 -8.058 3.500 1.00 59.56 131 VAL A CA 1
ATOM 1091 C C . VAL A 1 131 ? -4.044 -8.962 3.910 1.00 59.56 131 VAL A C 1
ATOM 1093 O O . VAL A 1 131 ? -5.151 -8.844 3.381 1.00 59.56 131 VAL A O 1
ATOM 1096 N N . TYR A 1 132 ? -3.786 -9.888 4.831 1.00 58.25 132 TYR A N 1
ATOM 1097 C CA . TYR A 1 132 ? -4.792 -10.790 5.386 1.00 58.25 132 TYR A CA 1
ATOM 1098 C C . TYR A 1 132 ? -4.833 -10.651 6.907 1.00 58.25 132 TYR A C 1
ATOM 1100 O O . TYR A 1 132 ? -3.779 -10.553 7.545 1.00 58.25 132 TYR A O 1
ATOM 1108 N N . ILE A 1 133 ? -6.042 -10.690 7.469 1.00 56.66 133 ILE A N 1
ATOM 1109 C CA . ILE A 1 133 ? -6.286 -10.933 8.893 1.00 56.66 133 ILE A CA 1
ATOM 1110 C C . ILE A 1 133 ? -6.905 -12.329 8.975 1.00 56.66 133 ILE A C 1
ATOM 1112 O O . ILE A 1 133 ? -7.931 -12.602 8.350 1.00 56.66 133 ILE A O 1
ATOM 1116 N N . THR A 1 134 ? -6.245 -13.242 9.678 1.00 46.12 134 THR A N 1
ATOM 1117 C CA . THR A 1 134 ? -6.749 -14.600 9.910 1.00 46.12 134 THR A CA 1
ATOM 1118 C C . THR A 1 134 ? -7.410 -14.673 11.276 1.00 46.12 134 THR A C 1
ATOM 1120 O O . THR A 1 134 ? -6.733 -14.490 12.285 1.00 46.12 134 THR A O 1
ATOM 1123 N N . GLU A 1 135 ? -8.699 -15.005 11.306 1.00 46.03 135 GLU A N 1
ATOM 1124 C CA . GLU A 1 135 ? -9.441 -15.337 12.523 1.00 46.03 135 GLU A CA 1
ATOM 1125 C C . GLU A 1 135 ? -10.111 -16.705 12.336 1.00 46.03 135 GLU A C 1
ATOM 1127 O O . GLU A 1 135 ? -10.866 -16.901 11.390 1.00 46.03 135 GLU A O 1
ATOM 1132 N N . GLN A 1 136 ? -9.808 -17.672 13.212 1.00 44.53 136 GLN A N 1
ATOM 1133 C CA . GLN A 1 136 ? -10.524 -18.957 13.332 1.00 44.53 136 GLN A CA 1
ATOM 1134 C C . GLN A 1 136 ? -10.901 -19.635 11.987 1.00 44.53 136 GLN A C 1
ATOM 1136 O O . GLN A 1 136 ? -12.059 -19.962 11.741 1.00 44.53 136 GLN A O 1
ATOM 1141 N N . ASN A 1 137 ? -9.923 -19.852 11.098 1.00 48.75 137 ASN A N 1
ATOM 1142 C CA . ASN A 1 137 ? -10.086 -20.443 9.752 1.00 48.75 137 ASN A CA 1
ATOM 1143 C C . ASN A 1 137 ? -10.869 -19.611 8.714 1.00 48.75 137 ASN A C 1
ATOM 1145 O O . ASN A 1 137 ? -11.037 -20.066 7.581 1.00 48.75 137 ASN A O 1
ATOM 1149 N N . LYS A 1 138 ? -11.284 -18.380 9.029 1.00 51.88 138 LYS A N 1
ATOM 1150 C CA . LYS A 1 138 ? -11.760 -17.400 8.047 1.00 51.88 138 LYS A CA 1
ATOM 1151 C C . LYS A 1 138 ? -10.670 -16.366 7.784 1.00 51.88 138 LYS A C 1
ATOM 1153 O O . LYS A 1 138 ? -10.113 -15.746 8.686 1.00 51.88 138 LYS A O 1
ATOM 1158 N N . THR A 1 139 ? -10.338 -16.203 6.509 1.00 58.22 139 THR A N 1
ATOM 1159 C CA . THR A 1 139 ? -9.421 -15.152 6.067 1.00 58.22 139 THR A CA 1
ATOM 1160 C C . THR A 1 139 ? -10.256 -13.938 5.705 1.00 58.22 139 THR A C 1
ATOM 1162 O O . THR A 1 139 ? -10.916 -13.937 4.667 1.00 58.22 139 THR A O 1
ATOM 1165 N N . ILE A 1 140 ? -10.245 -12.917 6.559 1.00 65.31 140 ILE A N 1
ATOM 1166 C CA . ILE A 1 140 ? -10.851 -11.632 6.224 1.00 65.31 140 ILE A CA 1
ATOM 1167 C C . ILE A 1 140 ? -9.870 -10.908 5.306 1.00 65.31 140 ILE A C 1
ATOM 1169 O O . ILE A 1 140 ? -8.690 -10.714 5.634 1.00 65.31 140 ILE A O 1
ATOM 1173 N N . ASN A 1 141 ? -10.348 -10.531 4.121 1.00 74.75 141 ASN A N 1
ATOM 1174 C CA . ASN A 1 141 ? -9.575 -9.729 3.189 1.00 74.75 141 ASN A CA 1
ATOM 1175 C C . ASN A 1 141 ? -9.469 -8.302 3.741 1.00 74.75 141 ASN A C 1
ATOM 1177 O O . ASN A 1 141 ? -10.302 -7.443 3.465 1.00 74.75 141 ASN A O 1
ATOM 1181 N N . SER A 1 142 ? -8.439 -8.046 4.547 1.00 74.44 142 SER A N 1
ATOM 1182 C CA . SER A 1 142 ? -8.232 -6.732 5.170 1.00 74.44 142 SER A CA 1
ATOM 1183 C C . SER A 1 142 ? -8.064 -5.598 4.157 1.00 74.44 142 SER A C 1
ATOM 1185 O O . SER A 1 142 ? -8.288 -4.443 4.495 1.00 74.44 142 SER A O 1
ATOM 1187 N N . ASP A 1 143 ? -7.753 -5.920 2.899 1.00 80.88 143 ASP A N 1
ATOM 1188 C CA . ASP A 1 143 ? -7.715 -4.958 1.802 1.00 80.88 143 ASP A CA 1
ATOM 1189 C C . ASP A 1 143 ? -9.112 -4.493 1.361 1.00 80.88 143 ASP A C 1
ATOM 1191 O O . ASP A 1 143 ? -9.259 -3.362 0.901 1.00 80.88 143 ASP A O 1
ATOM 1195 N N . GLU A 1 144 ? -10.134 -5.342 1.481 1.00 83.81 144 GLU A N 1
ATOM 1196 C CA . GLU A 1 144 ? -11.532 -4.975 1.218 1.00 83.81 144 GLU A CA 1
ATOM 1197 C C . GLU A 1 144 ? -12.091 -4.128 2.355 1.00 83.81 144 GLU A C 1
ATOM 1199 O O . GLU A 1 144 ? -12.597 -3.041 2.094 1.00 83.81 144 GLU A O 1
ATOM 1204 N N . VAL A 1 145 ? -11.891 -4.556 3.604 1.00 84.50 145 VAL A N 1
ATOM 1205 C CA . VAL A 1 145 ? -12.308 -3.787 4.789 1.00 84.50 145 VAL A CA 1
ATOM 1206 C C . VAL A 1 145 ? -11.627 -2.418 4.820 1.00 84.50 145 VAL A C 1
ATOM 1208 O O . VAL A 1 145 ? -12.288 -1.404 5.020 1.00 84.50 145 VAL A O 1
ATOM 1211 N N . PHE A 1 146 ? -10.326 -2.356 4.522 1.00 88.44 146 PHE A N 1
ATOM 1212 C CA . PHE A 1 146 ? -9.611 -1.087 4.416 1.00 88.44 146 PHE A CA 1
ATOM 1213 C C . PHE A 1 146 ? -10.169 -0.194 3.305 1.00 88.44 146 PHE A C 1
ATOM 1215 O O . PHE A 1 146 ? -10.313 1.005 3.506 1.00 88.44 146 PHE A O 1
ATOM 1222 N N . LYS A 1 147 ? -10.513 -0.751 2.134 1.00 87.06 147 LYS A N 1
ATOM 1223 C CA . LYS A 1 147 ? -11.144 0.025 1.053 1.00 87.06 147 LYS A CA 1
ATOM 1224 C C . LYS A 1 147 ? -12.526 0.536 1.437 1.00 87.06 147 LYS A C 1
ATOM 1226 O O . LYS A 1 147 ? -12.870 1.642 1.034 1.00 87.06 147 LYS A O 1
ATOM 1231 N N . LEU A 1 148 ? -13.322 -0.262 2.144 1.00 86.44 148 LEU A N 1
ATOM 1232 C CA . LEU A 1 148 ? -14.618 0.175 2.656 1.00 86.44 148 LEU A CA 1
ATOM 1233 C C . LEU A 1 148 ? -14.422 1.358 3.598 1.00 86.44 148 LEU A C 1
ATOM 1235 O O . LEU A 1 148 ? -14.972 2.422 3.335 1.00 86.44 148 LEU A O 1
ATOM 1239 N N . TRP A 1 149 ? -13.522 1.205 4.571 1.00 88.81 149 TRP A N 1
ATOM 1240 C CA . TRP A 1 149 ? -13.210 2.224 5.566 1.00 88.81 149 TRP A CA 1
ATOM 1241 C C . TRP A 1 149 ? -12.697 3.532 4.955 1.00 88.81 149 TRP A C 1
ATOM 1243 O O . TRP A 1 149 ? -13.302 4.575 5.162 1.00 88.81 149 TRP A O 1
ATOM 1253 N N . ILE A 1 150 ? -11.642 3.505 4.130 1.00 87.19 150 ILE A N 1
ATOM 1254 C CA . ILE A 1 150 ? -11.114 4.746 3.530 1.00 87.19 150 ILE A CA 1
ATOM 1255 C C . ILE A 1 150 ? -12.151 5.450 2.652 1.00 87.19 150 ILE A C 1
ATOM 1257 O O . ILE A 1 150 ? -12.144 6.673 2.534 1.00 87.19 150 ILE A O 1
ATOM 1261 N N . ASN A 1 151 ? -13.026 4.691 1.987 1.00 82.38 151 ASN A N 1
ATOM 1262 C CA . ASN A 1 151 ? -14.061 5.304 1.176 1.00 82.38 151 ASN A CA 1
ATOM 1263 C C . ASN A 1 151 ? -15.103 5.948 2.087 1.00 82.38 151 ASN A C 1
ATOM 1265 O O . ASN A 1 151 ? -15.364 7.126 1.888 1.00 82.38 151 ASN A O 1
ATOM 1269 N N . SER A 1 152 ? -15.603 5.231 3.098 1.00 81.69 152 SER A N 1
ATOM 1270 C CA . SER A 1 152 ? -16.637 5.721 4.011 1.00 81.69 152 SER A CA 1
ATOM 1271 C C . SER A 1 152 ? -16.186 6.917 4.854 1.00 81.69 152 SER A C 1
ATOM 1273 O O . SER A 1 152 ? -16.991 7.814 5.087 1.00 81.69 152 SER A O 1
ATOM 1275 N N . SER A 1 153 ? -14.927 6.947 5.309 1.00 75.12 153 SER A N 1
ATOM 1276 C CA . SER A 1 153 ? -14.443 7.971 6.244 1.00 75.12 153 SER A CA 1
ATOM 1277 C C . SER A 1 153 ? -13.620 9.093 5.609 1.00 75.12 153 SER A C 1
ATOM 1279 O O . SER A 1 153 ? -13.649 10.202 6.131 1.00 75.12 153 SER A O 1
ATOM 1281 N N . GLU A 1 154 ? -12.903 8.852 4.501 1.00 71.50 154 GLU A N 1
ATOM 1282 C CA . GLU A 1 154 ? -11.904 9.816 3.996 1.00 71.50 154 GLU A CA 1
ATOM 1283 C C . GLU A 1 154 ? -12.171 10.356 2.586 1.00 71.50 154 GLU A C 1
ATOM 1285 O O . GLU A 1 154 ? -11.831 11.504 2.298 1.00 71.50 154 GLU A O 1
ATOM 1290 N N . TYR A 1 155 ? -12.719 9.555 1.664 1.00 69.44 155 TYR A N 1
ATOM 1291 C CA . TYR A 1 155 ? -12.722 9.929 0.240 1.00 69.44 155 TYR A CA 1
ATOM 1292 C C . TYR A 1 155 ? -14.100 10.195 -0.358 1.00 69.44 155 TYR A C 1
ATOM 1294 O O . TYR A 1 155 ? -14.252 11.143 -1.130 1.00 69.44 155 TYR A O 1
ATOM 1302 N N . HIS A 1 156 ? -15.088 9.355 -0.059 1.00 67.38 156 HIS A N 1
ATOM 1303 C CA . HIS A 1 156 ? -16.413 9.428 -0.661 1.00 67.38 156 HIS A CA 1
ATOM 1304 C C . HIS A 1 156 ? -17.440 9.024 0.385 1.00 67.38 156 HIS A C 1
ATOM 1306 O O . HIS A 1 156 ? -17.615 7.835 0.618 1.00 67.38 156 HIS A O 1
ATOM 1312 N N . TYR A 1 157 ? -18.109 10.009 0.987 1.00 67.12 157 TYR A N 1
ATOM 1313 C CA . TYR A 1 157 ? -19.216 9.770 1.911 1.00 67.12 157 TYR A CA 1
ATOM 1314 C C . TYR A 1 157 ? -20.287 8.927 1.203 1.00 67.12 157 TYR A C 1
ATOM 1316 O O . TYR A 1 157 ? -21.047 9.424 0.375 1.00 67.12 157 TYR A O 1
ATOM 1324 N N . ASP A 1 158 ? -20.238 7.625 1.449 1.00 79.06 158 ASP A N 1
ATOM 1325 C CA . ASP A 1 158 ? -20.979 6.586 0.749 1.00 79.06 158 ASP A CA 1
ATOM 1326 C C . ASP A 1 158 ? -21.762 5.839 1.822 1.00 79.06 158 ASP A C 1
ATOM 1328 O O . ASP A 1 158 ? -21.184 5.102 2.624 1.00 79.06 158 ASP A O 1
ATOM 1332 N N . GLU A 1 159 ? -23.063 6.123 1.885 1.00 82.12 159 GLU A N 1
ATOM 1333 C CA . GLU A 1 159 ? -23.954 5.678 2.960 1.00 82.12 159 GLU A CA 1
ATOM 1334 C C . GLU A 1 159 ? -23.992 4.150 3.087 1.00 82.12 159 GLU A C 1
ATOM 1336 O O . GLU A 1 159 ? -24.020 3.630 4.202 1.00 82.12 159 GLU A O 1
ATOM 1341 N N . GLU A 1 160 ? -23.904 3.420 1.970 1.00 84.06 160 GLU A N 1
ATOM 1342 C CA . GLU A 1 160 ? -23.864 1.955 1.980 1.00 84.06 160 GLU A CA 1
ATOM 1343 C C . GLU A 1 160 ? -22.590 1.444 2.660 1.00 84.06 160 GLU A C 1
ATOM 1345 O O . GLU A 1 160 ? -22.639 0.545 3.501 1.00 84.06 160 GLU A O 1
ATOM 1350 N N . LYS A 1 161 ? -21.438 2.055 2.359 1.00 83.06 161 LYS A N 1
ATOM 1351 C CA . LYS A 1 161 ? -20.160 1.671 2.977 1.00 83.06 161 LYS A CA 1
ATOM 1352 C C . LYS A 1 161 ? -20.084 2.058 4.446 1.00 83.06 161 LYS A C 1
ATOM 1354 O O . LYS A 1 161 ? -19.487 1.322 5.225 1.00 83.06 161 LYS A O 1
ATOM 1359 N N . ILE A 1 162 ? -20.669 3.194 4.822 1.00 83.44 162 ILE A N 1
ATOM 1360 C CA . ILE A 1 162 ? -20.793 3.601 6.227 1.00 83.44 162 ILE A CA 1
ATOM 1361 C C . ILE A 1 162 ? -21.588 2.539 6.985 1.00 83.44 162 ILE A C 1
ATOM 1363 O O . ILE A 1 162 ? -21.100 2.024 7.986 1.00 83.44 162 ILE A O 1
ATOM 1367 N N . PHE A 1 163 ? -22.739 2.128 6.448 1.00 86.12 163 PHE A N 1
ATOM 1368 C CA . PHE A 1 163 ? -23.558 1.082 7.050 1.00 86.12 163 PHE A CA 1
ATOM 1369 C C . PHE A 1 163 ? -22.806 -0.251 7.192 1.00 86.12 163 PHE A C 1
ATOM 1371 O O . PHE A 1 163 ? -22.912 -0.918 8.220 1.00 86.12 163 PHE A O 1
ATOM 1378 N N . GLU A 1 164 ? -22.003 -0.649 6.202 1.00 84.38 164 GLU A N 1
ATOM 1379 C CA . GLU A 1 164 ? -21.167 -1.852 6.316 1.00 84.38 164 GLU A CA 1
ATOM 1380 C C . GLU A 1 164 ? -20.098 -1.742 7.414 1.00 84.38 164 GLU A C 1
ATOM 1382 O O . GLU A 1 164 ? -19.873 -2.711 8.144 1.00 84.38 164 GLU A O 1
ATOM 1387 N N . ILE A 1 165 ? -19.456 -0.579 7.563 1.00 85.00 165 ILE A N 1
ATOM 1388 C CA . ILE A 1 165 ? -18.499 -0.334 8.649 1.00 85.00 165 ILE A CA 1
ATOM 1389 C C . ILE A 1 165 ? -19.202 -0.336 10.008 1.00 85.00 165 ILE A C 1
ATOM 1391 O O . ILE A 1 165 ? -18.706 -0.979 10.933 1.00 85.00 165 ILE A O 1
ATOM 1395 N N . ASP A 1 166 ? -20.366 0.299 10.124 1.00 85.56 166 ASP A N 1
ATOM 1396 C CA . ASP A 1 166 ? -21.143 0.327 11.366 1.00 85.56 166 ASP A CA 1
ATOM 1397 C C . ASP A 1 166 ? -21.514 -1.091 11.813 1.00 85.56 166 ASP A C 1
ATOM 1399 O O . ASP A 1 166 ? -21.309 -1.448 12.973 1.00 85.56 166 ASP A O 1
ATOM 1403 N N . ARG A 1 167 ? -21.927 -1.959 10.878 1.00 85.38 167 ARG A N 1
ATOM 1404 C CA . ARG A 1 167 ? -22.182 -3.379 11.171 1.00 85.38 167 ARG A CA 1
ATOM 1405 C C . ARG A 1 167 ? -20.942 -4.131 11.637 1.00 85.38 167 ARG A C 1
ATOM 1407 O O . ARG A 1 167 ? -21.058 -5.018 12.472 1.00 85.38 167 ARG A O 1
ATOM 1414 N N . LEU A 1 168 ? -19.756 -3.826 11.110 1.00 81.31 168 LEU A N 1
ATOM 1415 C CA . LEU A 1 168 ? -18.514 -4.436 11.604 1.00 81.31 168 LEU A CA 1
ATOM 1416 C C . LEU A 1 168 ? -18.198 -3.978 13.035 1.00 81.31 168 LEU A C 1
ATOM 1418 O O . LEU A 1 168 ? -17.735 -4.778 13.852 1.00 81.31 168 LEU A O 1
ATOM 1422 N N . LEU A 1 169 ? -18.475 -2.712 13.343 1.00 84.38 169 LEU A N 1
ATOM 1423 C CA . LEU A 1 169 ? -18.263 -2.118 14.662 1.00 84.38 169 LEU A CA 1
ATOM 1424 C C . LEU A 1 169 ? -19.259 -2.614 15.725 1.00 84.38 169 LEU A C 1
ATOM 1426 O O . LEU A 1 169 ? -18.961 -2.506 16.912 1.00 84.38 169 LEU A O 1
ATOM 1430 N N . GLU A 1 170 ? -20.381 -3.234 15.342 1.00 84.88 170 GLU A N 1
ATOM 1431 C CA . GLU A 1 170 ? -21.274 -3.937 16.285 1.00 84.88 170 GLU A CA 1
ATOM 1432 C C . GLU A 1 170 ? -20.581 -5.123 16.980 1.00 84.88 170 GLU A C 1
ATOM 1434 O O . GLU A 1 170 ? -20.920 -5.469 18.113 1.00 84.88 170 GLU A O 1
ATOM 1439 N N . PHE A 1 171 ? -19.602 -5.749 16.316 1.00 81.25 171 PHE A N 1
ATOM 1440 C CA . PHE A 1 171 ? -18.930 -6.958 16.806 1.00 81.25 171 PHE A CA 1
ATOM 1441 C C . PHE A 1 171 ? -17.510 -6.705 17.317 1.00 81.25 171 PHE A C 1
ATOM 1443 O O . PHE A 1 171 ? -16.967 -7.532 18.052 1.00 81.25 171 PHE A O 1
ATOM 1450 N N . ILE A 1 172 ? -16.891 -5.590 16.923 1.00 82.06 172 ILE A N 1
ATOM 1451 C CA . ILE A 1 172 ? -15.488 -5.288 17.211 1.00 82.06 172 ILE A CA 1
ATOM 1452 C C . ILE A 1 172 ? -15.399 -3.931 17.915 1.00 82.06 172 ILE A C 1
ATOM 1454 O O . ILE A 1 172 ? -15.890 -2.940 17.376 1.00 82.06 172 ILE A O 1
ATOM 1458 N N . PRO A 1 173 ? -14.709 -3.835 19.070 1.00 84.88 173 PRO A N 1
ATOM 1459 C CA . PRO A 1 173 ? -14.451 -2.553 19.711 1.00 84.88 173 PRO A CA 1
ATOM 1460 C C . PRO A 1 173 ? -13.816 -1.554 18.738 1.00 84.88 173 PRO A C 1
ATOM 1462 O O . PRO A 1 173 ? -12.834 -1.869 18.063 1.00 84.88 173 PRO A O 1
ATOM 1465 N N . GLN A 1 174 ? -14.346 -0.331 18.687 1.00 86.56 174 GLN A N 1
ATOM 1466 C CA . GLN A 1 174 ? -13.904 0.686 17.727 1.00 86.56 174 GLN A CA 1
ATOM 1467 C C . GLN A 1 174 ? -12.393 0.941 17.784 1.00 86.56 174 GLN A C 1
ATOM 1469 O O . GLN A 1 174 ? -11.739 1.075 16.754 1.00 86.56 174 GLN A O 1
ATOM 1474 N N . ASN A 1 175 ? -11.808 0.953 18.978 1.00 85.00 175 ASN A N 1
ATOM 1475 C CA . ASN A 1 175 ? -10.372 1.137 19.155 1.00 85.00 175 ASN A CA 1
ATOM 1476 C C . ASN A 1 175 ? -9.536 -0.023 18.577 1.00 85.00 175 ASN A C 1
ATOM 1478 O O . ASN A 1 175 ? -8.486 0.220 17.983 1.00 85.00 175 ASN A O 1
ATOM 1482 N N . LEU A 1 176 ? -10.021 -1.266 18.680 1.00 85.06 176 LEU A N 1
ATOM 1483 C CA . LEU A 1 176 ? -9.413 -2.423 18.021 1.00 85.06 176 LEU A CA 1
ATOM 1484 C C . LEU A 1 176 ? -9.511 -2.295 16.500 1.00 85.06 176 LEU A C 1
ATOM 1486 O O . LEU A 1 176 ? -8.530 -2.528 15.799 1.00 85.06 176 LEU A O 1
ATOM 1490 N N . PHE A 1 177 ? -10.672 -1.889 15.986 1.00 87.44 177 PHE A N 1
ATOM 1491 C CA . PHE A 1 177 ? -10.871 -1.686 14.554 1.00 87.44 177 PHE A CA 1
ATOM 1492 C C . PHE A 1 177 ? -9.908 -0.632 13.983 1.00 87.44 177 PHE A C 1
ATOM 1494 O O . PHE A 1 177 ? -9.220 -0.900 12.997 1.00 87.44 177 PHE A O 1
ATOM 1501 N N . ILE A 1 178 ? -9.789 0.534 14.626 1.00 88.88 178 ILE A N 1
ATOM 1502 C CA . ILE A 1 178 ? -8.871 1.595 14.182 1.00 88.88 178 ILE A CA 1
ATOM 1503 C C . ILE A 1 178 ? -7.410 1.138 14.262 1.00 88.88 178 ILE A C 1
ATOM 1505 O O . ILE A 1 178 ? -6.645 1.379 13.327 1.00 88.88 178 ILE A O 1
ATOM 1509 N N . TYR A 1 179 ? -7.027 0.409 15.315 1.00 89.25 179 TYR A N 1
ATOM 1510 C CA . TYR A 1 179 ? -5.707 -0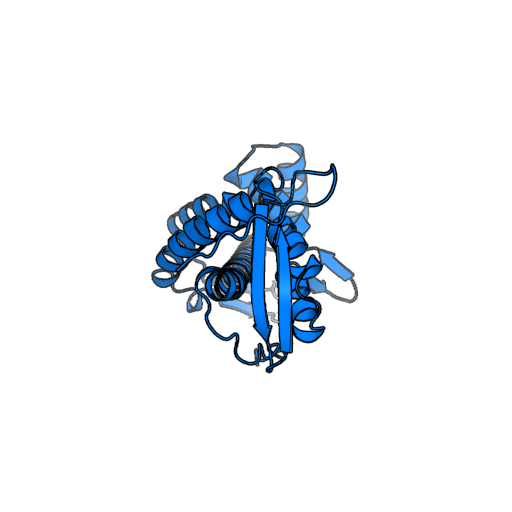.219 15.391 1.00 89.25 179 TYR A CA 1
ATOM 1511 C C . TYR A 1 179 ? -5.441 -1.145 14.191 1.00 89.25 179 TYR A C 1
ATOM 1513 O O . TYR A 1 179 ? -4.394 -1.040 13.550 1.00 89.25 179 TYR A O 1
ATOM 1521 N N . LEU A 1 180 ? -6.400 -2.003 13.824 1.00 86.88 180 LEU A N 1
ATOM 1522 C CA . LEU A 1 180 ? -6.272 -2.880 12.656 1.00 86.88 180 LEU A CA 1
ATOM 1523 C C . LEU A 1 180 ? -6.138 -2.083 11.349 1.00 86.88 180 LEU A C 1
ATOM 1525 O O . LEU A 1 180 ? -5.369 -2.475 10.471 1.00 86.88 180 LEU A O 1
ATOM 1529 N N . MET A 1 181 ? -6.837 -0.954 11.209 1.00 89.94 181 MET A N 1
ATOM 1530 C CA . MET A 1 181 ? -6.679 -0.077 10.044 1.00 89.94 181 MET A CA 1
ATOM 1531 C C . MET A 1 181 ? -5.283 0.553 9.996 1.00 89.94 181 MET A C 1
ATOM 1533 O O . MET A 1 181 ? -4.660 0.569 8.933 1.00 89.94 181 MET A O 1
ATOM 1537 N N . HIS A 1 182 ? -4.740 0.990 11.134 1.00 90.25 182 HIS A N 1
ATOM 1538 C CA . HIS A 1 182 ? -3.366 1.495 11.225 1.00 90.25 182 HIS A CA 1
ATOM 1539 C C . HIS A 1 182 ? -2.331 0.419 10.860 1.00 90.25 182 HIS A C 1
ATOM 1541 O O . HIS A 1 182 ? -1.386 0.695 10.120 1.00 90.25 182 HIS A O 1
ATOM 1547 N N . GLU A 1 183 ? -2.538 -0.826 11.285 1.00 87.06 183 GLU A N 1
ATOM 1548 C CA . GLU A 1 183 ? -1.720 -1.971 10.869 1.00 87.06 183 GLU A CA 1
ATOM 1549 C C . GLU A 1 183 ? -1.743 -2.176 9.344 1.00 87.06 183 GLU A C 1
ATOM 1551 O O . GLU A 1 183 ? -0.698 -2.369 8.713 1.00 87.06 183 GLU A O 1
ATOM 1556 N N . VAL A 1 184 ? -2.920 -2.091 8.710 1.00 88.31 184 VAL A N 1
ATOM 1557 C CA . VAL A 1 184 ? -3.036 -2.182 7.243 1.00 88.31 184 VAL A CA 1
ATOM 1558 C C . VAL A 1 184 ? -2.279 -1.040 6.565 1.00 88.31 184 VAL A C 1
ATOM 1560 O O . VAL A 1 184 ? -1.555 -1.276 5.592 1.00 88.31 184 VAL A O 1
ATOM 1563 N N . ILE A 1 185 ? -2.396 0.179 7.090 1.00 90.56 185 ILE A N 1
ATOM 1564 C CA . ILE A 1 185 ? -1.666 1.354 6.615 1.00 90.56 185 ILE A CA 1
ATOM 1565 C C . ILE A 1 185 ? -0.151 1.116 6.673 1.00 90.56 185 ILE A C 1
ATOM 1567 O O . ILE A 1 185 ? 0.526 1.294 5.659 1.00 90.56 185 ILE A O 1
ATOM 1571 N N . ILE A 1 186 ? 0.388 0.659 7.810 1.00 89.81 186 ILE A N 1
ATOM 1572 C CA . ILE A 1 186 ? 1.820 0.349 7.971 1.00 89.81 186 ILE A CA 1
ATOM 1573 C C . ILE A 1 186 ? 2.267 -0.674 6.922 1.00 89.81 186 ILE A C 1
ATOM 1575 O O . ILE A 1 186 ? 3.277 -0.490 6.235 1.00 89.81 186 ILE A O 1
ATOM 1579 N N . ARG A 1 187 ? 1.502 -1.756 6.749 1.00 88.06 187 ARG A N 1
ATOM 1580 C CA . ARG A 1 187 ? 1.825 -2.813 5.779 1.00 88.06 187 ARG A CA 1
ATOM 1581 C C . ARG A 1 187 ? 1.820 -2.295 4.342 1.00 88.06 187 ARG A C 1
ATOM 1583 O O . ARG A 1 187 ? 2.711 -2.651 3.564 1.00 88.06 187 ARG A O 1
ATOM 1590 N N . LYS A 1 188 ? 0.868 -1.429 3.986 1.00 90.94 188 LYS A N 1
ATOM 1591 C CA . LYS A 1 188 ? 0.821 -0.771 2.671 1.00 90.94 188 LYS A CA 1
ATOM 1592 C C . LYS A 1 188 ? 1.995 0.182 2.474 1.00 90.94 188 LYS A C 1
ATOM 1594 O O . LYS A 1 188 ? 2.644 0.101 1.434 1.00 90.94 188 LYS A O 1
ATOM 1599 N N . THR A 1 189 ? 2.329 0.993 3.475 1.00 92.69 189 THR A N 1
ATOM 1600 C CA . THR A 1 189 ? 3.515 1.863 3.474 1.00 92.69 189 THR A CA 1
ATOM 1601 C C . THR A 1 189 ? 4.785 1.068 3.192 1.00 92.69 189 THR A C 1
ATOM 1603 O O . THR A 1 189 ? 5.508 1.362 2.240 1.00 92.69 189 THR A O 1
ATOM 1606 N N . ASN A 1 190 ? 5.010 -0.006 3.949 1.00 91.31 190 ASN A N 1
ATOM 1607 C CA . ASN A 1 190 ? 6.166 -0.880 3.769 1.00 91.31 190 ASN A CA 1
ATOM 1608 C C . ASN A 1 190 ? 6.206 -1.505 2.371 1.00 91.31 190 ASN A C 1
ATOM 1610 O O . ASN A 1 190 ? 7.272 -1.628 1.773 1.00 91.31 190 ASN A O 1
ATOM 1614 N N . SER A 1 191 ? 5.049 -1.881 1.829 1.00 91.94 191 SER A N 1
ATOM 1615 C CA . SER A 1 191 ? 4.949 -2.451 0.485 1.00 91.94 191 SER A CA 1
ATOM 1616 C C . SER A 1 191 ? 5.295 -1.431 -0.601 1.00 91.94 191 SER A C 1
ATOM 1618 O O . SER A 1 191 ? 6.042 -1.754 -1.521 1.00 91.94 191 SER A O 1
ATOM 1620 N N . ILE A 1 192 ? 4.828 -0.185 -0.471 1.00 95.00 192 ILE A N 1
ATOM 1621 C CA . ILE A 1 192 ? 5.175 0.915 -1.383 1.00 95.00 192 ILE A CA 1
ATOM 1622 C C . ILE A 1 192 ? 6.688 1.165 -1.362 1.00 95.00 192 ILE A C 1
ATOM 1624 O O . ILE A 1 192 ? 7.307 1.207 -2.422 1.00 95.00 192 ILE A O 1
ATOM 1628 N N . ILE A 1 193 ? 7.293 1.265 -0.173 1.00 93.94 193 ILE A N 1
ATOM 1629 C CA . ILE A 1 193 ? 8.736 1.518 -0.014 1.00 93.94 193 ILE A CA 1
ATOM 1630 C C . ILE A 1 193 ? 9.575 0.371 -0.597 1.00 93.94 193 ILE A C 1
ATOM 1632 O O . ILE A 1 193 ? 10.565 0.620 -1.280 1.00 93.94 193 ILE A O 1
ATOM 1636 N N . LYS A 1 194 ? 9.165 -0.883 -0.391 1.00 90.75 194 LYS A N 1
ATOM 1637 C CA . LYS A 1 194 ? 9.845 -2.056 -0.965 1.00 90.75 194 LYS A CA 1
ATOM 1638 C C . LYS A 1 194 ? 9.783 -2.083 -2.491 1.00 90.75 194 LYS A C 1
ATOM 1640 O O . LYS A 1 194 ? 10.772 -2.390 -3.149 1.00 90.75 194 LYS A O 1
ATOM 1645 N N . ILE A 1 195 ? 8.627 -1.763 -3.074 1.00 94.06 195 ILE A N 1
ATOM 1646 C CA . ILE A 1 195 ? 8.499 -1.680 -4.534 1.00 94.06 195 ILE A CA 1
ATOM 1647 C C . ILE A 1 195 ? 9.290 -0.490 -5.085 1.00 94.06 195 ILE A C 1
ATOM 1649 O O . ILE A 1 195 ? 9.897 -0.618 -6.146 1.00 94.06 195 ILE A O 1
ATOM 1653 N N . LEU A 1 196 ? 9.356 0.628 -4.356 1.00 94.69 196 LEU A N 1
ATOM 1654 C CA . LEU A 1 196 ? 10.223 1.752 -4.706 1.00 94.69 196 LEU A CA 1
ATOM 1655 C C . LEU A 1 196 ? 11.690 1.325 -4.809 1.00 94.69 196 LEU A C 1
ATOM 1657 O O . LEU A 1 196 ? 12.349 1.734 -5.750 1.00 94.69 196 LEU A O 1
ATOM 1661 N N . GLU A 1 197 ? 12.200 0.485 -3.910 1.00 90.38 197 GLU A N 1
ATOM 1662 C CA . GLU A 1 197 ? 13.594 0.012 -3.981 1.00 90.38 197 GLU A CA 1
ATOM 1663 C C . GLU A 1 197 ? 13.882 -0.778 -5.264 1.00 90.38 197 GLU A C 1
ATOM 1665 O O . GLU A 1 197 ? 14.927 -0.590 -5.886 1.00 90.38 197 GLU A O 1
ATOM 1670 N N . ILE A 1 198 ? 12.934 -1.608 -5.708 1.00 89.88 198 ILE A N 1
ATOM 1671 C CA . ILE A 1 198 ? 13.038 -2.326 -6.987 1.00 89.88 198 ILE A CA 1
ATOM 1672 C C . ILE A 1 198 ? 13.006 -1.335 -8.154 1.00 89.88 198 ILE A C 1
ATOM 1674 O O . ILE A 1 198 ? 13.835 -1.416 -9.060 1.00 89.88 198 ILE A O 1
ATOM 1678 N N . VAL A 1 199 ? 12.061 -0.392 -8.137 1.00 92.38 199 VAL A N 1
ATOM 1679 C CA . VAL A 1 199 ? 11.917 0.622 -9.188 1.00 92.38 199 VAL A CA 1
ATOM 1680 C C . VAL A 1 199 ? 13.161 1.509 -9.276 1.00 92.38 199 VAL A C 1
ATOM 1682 O O . VAL A 1 199 ? 13.673 1.715 -10.373 1.00 92.38 199 VAL A O 1
ATOM 1685 N N . ASP A 1 200 ? 13.684 1.980 -8.146 1.00 90.50 200 ASP A N 1
ATOM 1686 C CA . ASP A 1 200 ? 14.911 2.774 -8.055 1.00 90.50 200 ASP A CA 1
ATOM 1687 C C . ASP A 1 200 ? 16.106 1.997 -8.610 1.00 90.50 200 ASP A C 1
ATOM 1689 O O . ASP A 1 200 ? 16.859 2.515 -9.435 1.00 90.50 200 ASP A O 1
ATOM 1693 N N . ALA A 1 201 ? 16.252 0.723 -8.237 1.00 86.06 201 ALA A N 1
ATOM 1694 C CA . ALA A 1 201 ? 17.329 -0.112 -8.751 1.00 86.06 201 ALA A CA 1
ATOM 1695 C C . ALA A 1 201 ? 17.252 -0.287 -10.273 1.00 86.06 201 ALA A C 1
ATOM 1697 O O . ALA A 1 201 ? 18.274 -0.165 -10.958 1.00 86.06 201 ALA A O 1
ATOM 1698 N N . ILE A 1 202 ? 16.042 -0.486 -10.809 1.00 87.44 202 ILE A N 1
ATOM 1699 C CA . ILE A 1 202 ? 15.812 -0.542 -12.251 1.00 87.44 202 ILE A CA 1
ATOM 1700 C C . ILE A 1 202 ? 16.154 0.798 -12.893 1.00 87.44 202 ILE A C 1
ATOM 1702 O O . ILE A 1 202 ? 16.944 0.828 -13.828 1.00 87.44 202 ILE A O 1
ATOM 1706 N N . LEU A 1 203 ? 15.610 1.921 -12.427 1.00 87.38 203 LEU A N 1
ATOM 1707 C CA . LEU A 1 203 ? 15.797 3.224 -13.072 1.00 87.38 203 LEU A CA 1
ATOM 1708 C C . LEU A 1 203 ? 17.242 3.734 -12.967 1.00 87.38 203 LEU A C 1
ATOM 1710 O O . LEU A 1 203 ? 17.759 4.264 -13.951 1.00 87.38 203 LEU A O 1
ATOM 1714 N N . ASN A 1 204 ? 17.940 3.455 -11.867 1.00 83.69 204 ASN A N 1
ATOM 1715 C CA . ASN A 1 204 ? 19.277 3.983 -11.582 1.00 83.69 204 ASN A CA 1
ATOM 1716 C C . ASN A 1 204 ? 20.428 2.976 -11.764 1.00 83.69 204 ASN A C 1
ATOM 1718 O O . ASN A 1 204 ? 21.557 3.271 -11.380 1.00 83.69 204 ASN A O 1
ATOM 1722 N N . HIS A 1 205 ? 20.182 1.820 -12.395 1.00 69.38 205 HIS A N 1
ATOM 1723 C CA . HIS A 1 205 ? 21.199 0.793 -12.694 1.00 69.38 205 HIS A CA 1
ATOM 1724 C C . HIS A 1 205 ? 21.933 0.252 -11.456 1.00 69.38 205 HIS A C 1
ATOM 1726 O O . HIS A 1 205 ? 23.122 -0.068 -11.513 1.00 69.38 205 HIS A O 1
ATOM 1732 N N . ARG A 1 206 ? 21.243 0.144 -10.319 1.00 61.62 206 ARG A N 1
ATOM 1733 C CA . ARG A 1 206 ? 21.835 -0.451 -9.115 1.00 61.62 206 ARG A CA 1
ATOM 1734 C C . ARG A 1 206 ? 21.644 -1.965 -9.156 1.00 61.62 206 ARG A C 1
ATOM 1736 O O . ARG A 1 206 ? 20.590 -2.451 -9.557 1.00 61.62 206 ARG A O 1
ATOM 1743 N N . LYS A 1 207 ? 22.661 -2.721 -8.733 1.00 56.53 207 LYS A N 1
ATOM 1744 C CA . LYS A 1 207 ? 22.544 -4.176 -8.570 1.00 56.53 207 LYS A CA 1
ATOM 1745 C C . LYS A 1 207 ? 21.529 -4.455 -7.459 1.00 56.53 207 LYS A C 1
ATOM 1747 O O . LYS A 1 207 ? 21.714 -3.976 -6.341 1.00 56.53 207 LYS A O 1
ATOM 1752 N N . ILE A 1 208 ? 20.484 -5.229 -7.751 1.00 56.34 208 ILE A N 1
ATOM 1753 C CA . ILE A 1 208 ? 19.565 -5.710 -6.716 1.00 56.34 208 ILE A CA 1
ATOM 1754 C C . ILE A 1 208 ? 20.274 -6.869 -6.005 1.00 56.34 208 ILE A C 1
ATOM 1756 O O . ILE A 1 208 ? 20.488 -7.931 -6.591 1.00 56.34 208 ILE A O 1
ATOM 1760 N N . GLY A 1 209 ? 20.721 -6.639 -4.767 1.00 47.44 209 GLY A N 1
ATOM 1761 C CA . GLY A 1 209 ? 21.185 -7.713 -3.883 1.00 47.44 209 GLY A CA 1
ATOM 1762 C C . GLY A 1 209 ? 20.028 -8.648 -3.522 1.00 47.44 209 GLY A C 1
ATOM 1763 O O . GLY A 1 209 ? 18.872 -8.250 -3.632 1.00 47.44 209 GLY A O 1
ATOM 1764 N N . VAL A 1 210 ? 20.333 -9.883 -3.112 1.00 45.91 210 VAL A N 1
ATOM 1765 C CA . VAL A 1 210 ? 19.341 -10.920 -2.771 1.00 45.91 210 VAL A CA 1
ATOM 1766 C C . VAL A 1 210 ? 18.200 -10.326 -1.938 1.00 45.91 210 VAL A C 1
ATOM 1768 O O . VAL A 1 210 ? 18.396 -9.942 -0.785 1.00 45.91 210 VAL A O 1
ATOM 1771 N N . VAL A 1 211 ? 16.999 -10.258 -2.522 1.00 48.03 211 VAL A N 1
ATOM 1772 C CA . VAL A 1 211 ? 15.785 -9.878 -1.796 1.00 48.03 211 VAL A CA 1
ATOM 1773 C C . VAL A 1 211 ? 15.382 -11.090 -0.970 1.00 48.03 211 VAL A C 1
ATOM 1775 O O . VAL A 1 211 ? 14.684 -11.983 -1.446 1.00 48.03 211 VAL A O 1
ATOM 1778 N N . ILE A 1 212 ? 15.891 -11.164 0.258 1.00 36.47 212 ILE A N 1
ATOM 1779 C CA . ILE A 1 212 ? 15.511 -12.218 1.195 1.00 36.47 212 ILE A CA 1
ATOM 1780 C C . ILE A 1 212 ? 14.035 -11.983 1.545 1.00 36.47 212 ILE A C 1
ATOM 1782 O O . ILE A 1 212 ? 13.704 -10.927 2.096 1.00 36.47 212 ILE A O 1
ATOM 1786 N N . PRO A 1 213 ? 13.118 -12.917 1.232 1.00 36.59 213 PRO A N 1
ATOM 1787 C CA . PRO A 1 213 ? 11.775 -12.839 1.772 1.00 36.59 213 PRO A CA 1
ATOM 1788 C C . PRO A 1 213 ? 11.905 -12.942 3.290 1.00 36.59 213 PRO A C 1
ATOM 1790 O O . PRO A 1 213 ? 12.421 -13.935 3.799 1.00 36.59 213 PRO A O 1
ATOM 1793 N N . LEU A 1 214 ? 11.478 -11.902 4.007 1.00 38.44 214 LEU A N 1
ATOM 1794 C CA . LEU A 1 214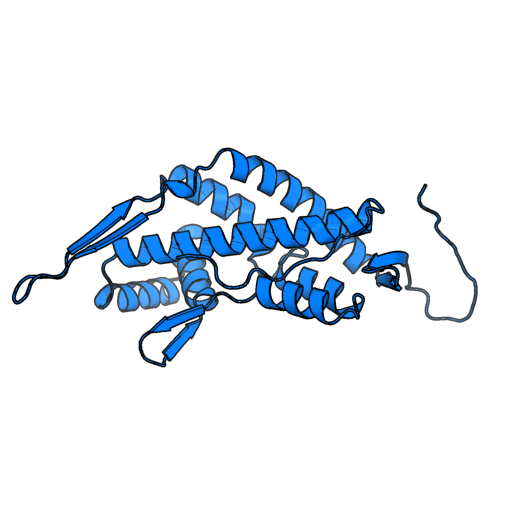 ? 11.357 -11.970 5.458 1.00 38.44 214 LEU A CA 1
ATOM 1795 C C . LEU A 1 214 ? 10.395 -13.115 5.771 1.00 38.44 214 LEU A C 1
ATOM 1797 O O . LEU A 1 214 ? 9.182 -13.000 5.584 1.00 38.44 214 LEU A O 1
ATOM 1801 N N . SER A 1 215 ? 10.959 -14.232 6.228 1.00 37.16 215 SER A N 1
ATOM 1802 C CA . SER A 1 215 ? 10.240 -15.130 7.110 1.00 37.16 215 SER A CA 1
ATOM 1803 C C . SER A 1 215 ? 9.674 -14.283 8.243 1.00 37.16 215 SER A C 1
ATOM 1805 O O . SER A 1 215 ? 10.284 -13.311 8.682 1.00 37.16 215 SER A O 1
ATOM 1807 N N . SER A 1 216 ? 8.462 -14.619 8.658 1.00 37.88 216 SER A N 1
ATOM 1808 C CA . SER A 1 216 ? 7.768 -14.049 9.803 1.00 37.88 216 SER A CA 1
ATOM 1809 C C . SER A 1 216 ? 8.676 -13.984 11.039 1.00 37.88 216 SER A C 1
ATOM 1811 O O . SER A 1 216 ? 8.742 -14.928 11.822 1.00 37.88 216 SER A O 1
ATOM 1813 N N . THR A 1 217 ? 9.375 -12.871 11.220 1.00 34.16 217 THR A N 1
ATOM 1814 C CA . THR A 1 217 ? 10.009 -12.472 12.474 1.00 34.16 217 THR A CA 1
ATOM 1815 C C . THR A 1 217 ? 9.312 -11.222 12.979 1.00 34.16 217 THR A C 1
ATOM 1817 O O . THR A 1 217 ? 9.847 -10.121 12.976 1.00 34.16 217 THR A O 1
ATOM 1820 N N . LEU A 1 218 ? 8.079 -11.432 13.426 1.00 28.25 218 LEU A N 1
ATOM 1821 C CA . LEU A 1 218 ? 7.597 -10.801 14.644 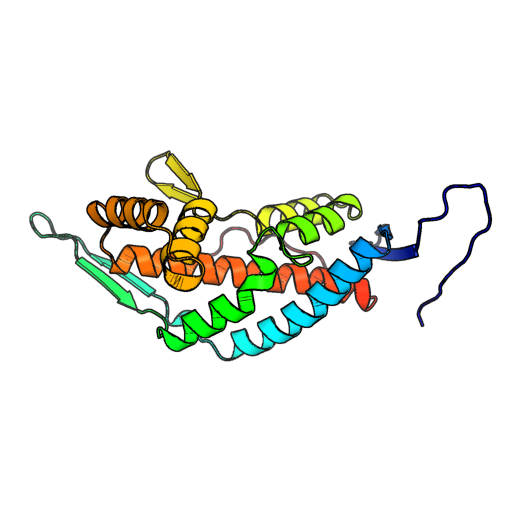1.00 28.25 218 LEU A CA 1
ATOM 1822 C C . LEU A 1 218 ? 7.408 -11.955 15.633 1.00 28.25 218 LEU A C 1
ATOM 1824 O O . LEU A 1 218 ? 6.487 -12.758 15.491 1.00 28.25 218 LEU A O 1
ATOM 1828 N N . LYS A 1 219 ? 8.395 -12.105 16.521 1.00 30.70 219 LYS A N 1
ATOM 1829 C CA . LYS A 1 219 ? 8.196 -12.702 17.841 1.00 30.70 219 LYS A CA 1
ATOM 1830 C C . LYS A 1 219 ? 7.692 -11.603 18.760 1.00 30.70 219 LYS A C 1
ATOM 1832 O O . LYS A 1 219 ? 8.171 -10.463 18.567 1.00 30.70 219 LYS A O 1
#

Sequence (219 aa):
MLILRFGWRGWNELMLFQKDLIINNETYTLEWSEKEINSIIKFERLASEFKTLTRDIDFSKIACKISATIKQPIEVKSELLDNNNISILLHKMRPFILQKESTFLPKVCKILSREIKDEHSRKFIKQAIKVYITEQNKTINSDEVFKLWINSSEYHYDEEKIFEIDRLLEFIPQNLFIYLMHEVIIRKTNSIIKILEIVDAILNHRKIGVVIPLSSTLK

Secondary structure (DSSP, 8-state):
---------SS-----EE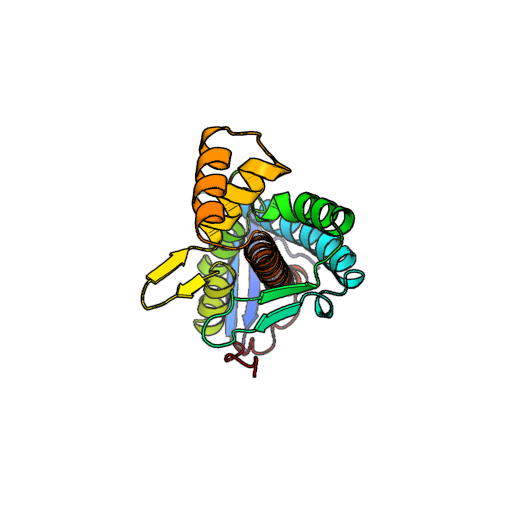EEEEETTEEEEEEE-HHHHHHHHHHHHHHHHHHHHHHTS-GGG-EEEEE--TTSPPEEEEE---HHHHHHHHHHHHHHH-TTSTT-HHHHHHHHHHH---HHHHHHHHHTT---EEETTEEE-HHHHHHHHHIIIII---HHHHHHHHHHHTTS-HHHHHHHHHHHHHHHHHHHHHHHHHHHHHHHT--B-----------

pLDDT: mean 78.96, std 18.03, range [26.19, 97.69]

Foldseek 3Di:
DDDDDDDDDDPDPFWGDWFWAAAPNDTFIATDGPLLVVLLVVLLVLLVVLLVLCVVDDLVQWDWDWDDDVPDDIDIDTRDDDPVSVLVNCVSCVLQLDPVHSNPLVNNLVSVLVRPPDPQVNVLSVVLVADWDDDPNDTDRVSVLLVLVCCCPPNPVDVVSVVVVVVVCVPDPPNVVVSSNSVVSVSNSVSSNVSSVVSCCRVVVNHDYDPPPDDDPPD